Protein AF-A0A933EDR5-F1 (afdb_monomer_lite)

Radius of gyration: 18.11 Å; chains: 1; bounding box: 49×39×53 Å

Secondary structure (DSSP, 8-state):
-PPPP---PPTT-S-S-EEEEEEEE-SS-TTSEEEEEEESS--GGGHHHHHHHSTT-EEETTTTEEEEEETTEEEEEETTEEEEEEES-HHHHHHHHHHHHHHHHHHHHTGGGS----EEPP---HHHHHHHS------TTS-SSHHHHHHHHHTT---GGG-GGGGSGGGHHHHHHHHHHHT--

Sequence (185 aa):
MNTPGERQAPAGVCLGTIRITRVEPCLADPSEWRLYATPDADISETLPYLNAVLTGARYTHETRTLSFRRQGMLVTVMPREIRLALVPTLDAGRALLEWLRGTINDTYARRASIVPREGLQRLPSALELYKLLPRTNCARCGFGTCIAFALRLASGIGRLGECPLLQEVGFLKPRMALQMLLGEA

Structure (mmCIF, N/CA/C/O backbone):
data_AF-A0A933EDR5-F1
#
_entry.id   AF-A0A933EDR5-F1
#
loop_
_atom_site.group_PDB
_atom_site.id
_atom_site.type_symbol
_atom_site.label_atom_id
_atom_site.label_alt_id
_atom_site.label_comp_id
_atom_site.label_asym_id
_atom_site.label_entity_id
_atom_site.label_seq_id
_atom_site.pdbx_PDB_ins_code
_atom_site.Cartn_x
_atom_site.Cartn_y
_atom_site.Cartn_z
_atom_site.occupancy
_atom_site.B_iso_or_equiv
_atom_site.auth_seq_id
_atom_site.auth_comp_id
_atom_site.auth_asym_id
_atom_site.auth_atom_id
_atom_site.pdbx_PDB_model_num
ATOM 1 N N . MET A 1 1 ? 29.072 -8.287 -30.616 1.00 35.00 1 MET A N 1
ATOM 2 C CA . MET A 1 1 ? 28.544 -7.251 -29.704 1.00 35.00 1 MET A CA 1
ATOM 3 C C . MET A 1 1 ? 27.471 -7.926 -28.866 1.00 35.00 1 MET A C 1
ATOM 5 O O . MET A 1 1 ? 26.395 -8.178 -29.382 1.00 35.00 1 MET A O 1
ATOM 9 N N . ASN A 1 2 ? 27.825 -8.371 -27.657 1.00 28.31 2 ASN A N 1
ATOM 10 C CA . ASN A 1 2 ? 26.958 -9.201 -26.816 1.00 28.31 2 ASN A CA 1
ATOM 11 C C . ASN A 1 2 ? 26.021 -8.320 -25.983 1.00 28.31 2 ASN A C 1
ATOM 13 O O . ASN A 1 2 ? 26.479 -7.530 -25.160 1.00 28.31 2 ASN A O 1
ATOM 17 N N . THR A 1 3 ? 24.720 -8.473 -26.211 1.00 34.41 3 THR A N 1
ATOM 18 C CA . THR A 1 3 ? 23.627 -7.935 -25.395 1.00 34.41 3 THR A CA 1
ATOM 19 C C . THR A 1 3 ? 23.711 -8.523 -23.977 1.00 34.41 3 THR A C 1
ATOM 21 O O . THR A 1 3 ? 23.940 -9.729 -23.849 1.00 34.41 3 THR A O 1
ATOM 24 N N . PRO A 1 4 ? 23.557 -7.735 -22.896 1.00 41.81 4 PRO A N 1
ATOM 25 C CA . PRO A 1 4 ? 23.577 -8.282 -21.547 1.00 41.81 4 PRO A CA 1
ATOM 26 C C . PRO A 1 4 ? 22.321 -9.125 -21.319 1.00 41.81 4 PRO A C 1
ATOM 28 O O . PRO A 1 4 ? 21.204 -8.652 -21.517 1.00 41.81 4 PRO A O 1
ATOM 31 N N . GLY A 1 5 ? 22.547 -10.379 -20.927 1.00 38.53 5 GLY A N 1
ATOM 32 C CA . GLY A 1 5 ? 21.537 -11.415 -20.772 1.00 38.53 5 GLY A CA 1
ATOM 33 C C . GLY A 1 5 ? 20.368 -11.009 -19.879 1.00 38.53 5 GLY A C 1
ATOM 34 O O . GLY A 1 5 ? 20.542 -10.626 -18.719 1.00 38.53 5 GLY A O 1
ATOM 35 N N . GLU A 1 6 ? 19.170 -11.169 -20.432 1.00 37.94 6 GLU A N 1
ATOM 36 C CA . GLU A 1 6 ? 17.944 -11.383 -19.679 1.00 37.94 6 GLU A CA 1
ATOM 37 C C . GLU A 1 6 ? 18.167 -12.553 -18.719 1.00 37.94 6 GLU A C 1
ATOM 39 O O . GLU A 1 6 ? 18.251 -13.715 -19.114 1.00 37.94 6 GLU A O 1
ATOM 44 N N . ARG A 1 7 ? 18.294 -12.250 -17.426 1.00 44.12 7 ARG A N 1
ATOM 45 C CA . ARG A 1 7 ? 18.114 -13.261 -16.388 1.00 44.12 7 ARG A CA 1
ATOM 46 C C . ARG A 1 7 ? 16.645 -13.670 -16.432 1.00 44.12 7 ARG A C 1
ATOM 48 O O . ARG A 1 7 ? 15.808 -12.963 -15.881 1.00 44.12 7 ARG A O 1
ATOM 55 N N . GLN A 1 8 ? 16.333 -14.777 -17.106 1.00 40.41 8 GLN A N 1
ATOM 56 C CA . GLN A 1 8 ? 15.021 -15.410 -17.003 1.00 40.41 8 GLN A CA 1
ATOM 57 C C . GLN A 1 8 ? 14.779 -15.739 -15.523 1.00 40.41 8 GLN A C 1
ATOM 59 O O . GLN A 1 8 ? 15.503 -16.540 -14.927 1.00 40.41 8 GLN A O 1
ATOM 64 N N . ALA A 1 9 ? 13.797 -15.079 -14.914 1.00 48.59 9 ALA A N 1
ATOM 65 C CA . ALA A 1 9 ? 13.352 -15.419 -13.574 1.00 48.59 9 ALA A CA 1
ATOM 66 C C . ALA A 1 9 ? 12.759 -16.848 -13.575 1.00 48.59 9 ALA A C 1
ATOM 68 O O . ALA A 1 9 ? 12.166 -17.262 -14.578 1.00 48.59 9 ALA A O 1
ATOM 69 N N . PRO A 1 10 ? 12.933 -17.633 -12.494 1.00 52.16 10 PRO A N 1
ATOM 70 C CA . PRO A 1 10 ? 12.357 -18.974 -12.394 1.00 52.16 10 PRO A CA 1
ATOM 71 C C . PRO A 1 10 ? 10.832 -18.929 -12.574 1.00 52.16 10 PRO A C 1
ATOM 73 O O . PRO A 1 10 ? 10.191 -17.932 -12.240 1.00 52.16 10 PRO A O 1
ATOM 76 N N . ALA A 1 11 ? 10.250 -20.005 -13.111 1.00 58.25 11 ALA A N 1
ATOM 77 C CA . ALA A 1 11 ? 8.832 -20.070 -13.465 1.00 58.25 11 ALA A CA 1
ATOM 78 C C . ALA A 1 11 ? 7.928 -19.583 -12.314 1.00 58.25 11 ALA A C 1
ATOM 80 O O . ALA A 1 11 ? 7.924 -20.157 -11.228 1.00 58.25 11 ALA A O 1
ATOM 81 N N . GLY A 1 12 ? 7.175 -18.506 -12.558 1.00 69.50 12 GLY A N 1
ATOM 82 C CA . GLY A 1 12 ? 6.260 -17.905 -11.580 1.00 69.50 12 GLY A CA 1
ATOM 83 C C . GLY A 1 12 ? 6.824 -16.730 -10.771 1.00 69.50 12 GLY A C 1
ATOM 84 O O . GLY A 1 12 ? 6.052 -16.065 -10.090 1.00 69.50 12 GLY A O 1
ATOM 85 N N . VAL A 1 13 ? 8.116 -16.409 -10.878 1.00 83.44 13 VAL A N 1
ATOM 86 C CA . VAL A 1 13 ? 8.726 -15.229 -10.240 1.00 83.44 13 VAL A CA 1
ATOM 87 C C . VAL A 1 13 ? 8.870 -14.112 -11.273 1.00 83.44 13 VAL A C 1
ATOM 89 O O . VAL A 1 13 ? 9.379 -14.341 -12.363 1.00 83.44 13 VAL A O 1
ATOM 92 N N . CYS A 1 14 ? 8.415 -12.903 -10.943 1.00 88.88 14 CYS A N 1
ATOM 93 C CA . CYS A 1 14 ? 8.539 -11.726 -11.806 1.00 88.88 14 CYS A CA 1
ATOM 94 C C . CYS A 1 14 ? 9.891 -11.032 -11.613 1.00 88.88 14 CYS A C 1
ATOM 96 O O . CYS A 1 14 ? 10.556 -10.683 -12.582 1.00 88.88 14 CYS A O 1
ATOM 98 N N . LEU A 1 15 ? 10.305 -10.854 -10.356 1.00 93.19 15 LEU A N 1
ATOM 99 C CA . LEU A 1 15 ? 11.558 -10.199 -9.989 1.00 93.19 15 LEU A CA 1
ATOM 100 C C . LEU A 1 15 ? 12.184 -10.838 -8.744 1.00 93.19 15 LEU A C 1
ATOM 102 O O . LEU A 1 15 ? 11.486 -11.322 -7.847 1.00 93.19 15 LEU A O 1
ATOM 106 N N . GLY A 1 16 ? 13.514 -10.827 -8.683 1.00 92.56 16 GLY A N 1
ATOM 107 C CA . GLY A 1 16 ? 14.272 -11.392 -7.571 1.00 92.56 16 GLY A CA 1
ATOM 108 C C . GLY A 1 16 ? 14.401 -10.408 -6.414 1.00 92.56 16 GLY A C 1
ATOM 109 O O . GLY A 1 16 ? 14.133 -10.756 -5.264 1.00 92.56 16 GLY A O 1
ATOM 110 N N . THR A 1 17 ? 14.783 -9.169 -6.725 1.00 94.69 17 THR A N 1
ATOM 111 C CA . THR A 1 17 ? 15.167 -8.139 -5.754 1.00 94.69 17 THR A CA 1
ATOM 112 C C . THR A 1 17 ? 14.677 -6.747 -6.148 1.00 94.69 17 THR A C 1
ATOM 114 O O . THR A 1 17 ? 14.578 -6.404 -7.325 1.00 94.69 17 THR A O 1
ATOM 117 N N . ILE A 1 18 ? 14.423 -5.912 -5.137 1.00 97.56 18 ILE A N 1
ATOM 118 C CA . ILE A 1 18 ? 14.203 -4.470 -5.289 1.00 97.56 18 ILE A CA 1
ATOM 119 C C . ILE A 1 18 ? 15.300 -3.758 -4.503 1.00 97.56 18 ILE A C 1
ATOM 121 O O . ILE A 1 18 ? 15.365 -3.866 -3.279 1.00 97.56 18 ILE A O 1
ATOM 125 N N . ARG A 1 19 ? 16.194 -3.049 -5.197 1.00 97.00 19 ARG A N 1
ATOM 126 C CA . ARG A 1 19 ? 17.331 -2.363 -4.567 1.00 97.00 19 ARG A CA 1
ATOM 127 C C . ARG A 1 19 ? 17.028 -0.891 -4.375 1.00 97.00 19 ARG A C 1
ATOM 129 O O . ARG A 1 19 ? 16.732 -0.212 -5.349 1.00 97.00 19 ARG A O 1
ATOM 136 N N . ILE A 1 20 ? 17.160 -0.389 -3.148 1.00 97.50 20 ILE A N 1
ATOM 137 C CA . ILE A 1 20 ? 17.145 1.054 -2.885 1.00 97.50 20 ILE A CA 1
ATOM 138 C C . ILE A 1 20 ? 18.386 1.663 -3.543 1.00 97.50 20 ILE A C 1
ATOM 140 O O . ILE A 1 20 ? 19.508 1.268 -3.232 1.00 97.50 20 ILE A O 1
ATOM 144 N N . THR A 1 21 ? 18.179 2.602 -4.459 1.00 96.62 21 THR A N 1
ATOM 145 C CA . THR A 1 21 ? 19.241 3.292 -5.203 1.00 96.62 21 THR A CA 1
ATOM 146 C C . THR A 1 21 ? 19.504 4.687 -4.660 1.00 96.62 21 THR A C 1
ATOM 148 O O . THR A 1 21 ? 20.623 5.182 -4.765 1.00 96.62 21 THR A O 1
ATOM 151 N N . ARG A 1 22 ? 18.493 5.324 -4.060 1.00 95.50 22 ARG A N 1
ATOM 152 C CA . ARG A 1 22 ? 18.611 6.674 -3.509 1.00 95.50 22 ARG A CA 1
ATOM 153 C C . ARG A 1 22 ? 17.646 6.890 -2.348 1.00 95.50 22 ARG A C 1
ATOM 155 O O . ARG A 1 22 ? 16.516 6.404 -2.375 1.00 95.50 22 ARG A O 1
ATOM 162 N N . VAL A 1 23 ? 18.090 7.657 -1.355 1.00 94.69 23 VAL A N 1
ATOM 163 C CA . VAL A 1 23 ? 17.287 8.122 -0.219 1.00 94.69 23 VAL A CA 1
ATOM 164 C C . VAL A 1 23 ? 17.495 9.627 -0.097 1.00 94.69 23 VAL A C 1
ATOM 166 O O . VAL A 1 23 ? 18.630 10.091 -0.066 1.00 94.69 23 VAL A O 1
ATOM 169 N N . GLU A 1 24 ? 16.409 10.386 -0.070 1.00 92.56 24 GLU A N 1
ATOM 170 C CA . GLU A 1 24 ? 16.419 11.848 0.021 1.00 92.56 24 GLU A CA 1
ATOM 171 C C . GLU A 1 24 ? 15.452 12.295 1.119 1.00 92.56 24 GLU A C 1
ATOM 173 O O . GLU A 1 24 ? 14.442 11.621 1.333 1.00 92.56 24 GLU A O 1
ATOM 178 N N . PRO A 1 25 ? 15.681 13.439 1.781 1.00 87.75 25 PRO A N 1
ATOM 179 C CA . PRO A 1 25 ? 14.639 14.043 2.599 1.00 87.75 25 PRO A CA 1
ATOM 180 C C . PRO A 1 25 ? 13.423 14.408 1.729 1.00 87.75 25 PRO A C 1
ATOM 182 O O . PRO A 1 25 ? 13.529 14.712 0.525 1.00 87.75 25 PRO A O 1
ATOM 185 N N . CYS A 1 26 ? 12.237 14.342 2.324 1.00 79.56 26 CYS A N 1
ATOM 186 C CA . CYS A 1 26 ? 11.025 14.870 1.720 1.00 79.56 26 CYS A CA 1
ATOM 187 C C . CYS A 1 26 ? 11.135 16.400 1.613 1.00 79.56 26 CYS A C 1
ATOM 189 O O . CYS A 1 26 ? 11.739 17.064 2.450 1.00 79.56 26 CYS A O 1
ATOM 191 N N . LEU A 1 27 ? 10.589 16.961 0.529 1.00 76.25 27 LEU A N 1
ATOM 192 C CA . LEU A 1 27 ? 10.676 18.401 0.256 1.00 76.25 27 LEU A CA 1
ATOM 193 C C . LEU A 1 27 ? 9.778 19.229 1.185 1.00 76.25 27 LEU A C 1
ATOM 195 O O . LEU A 1 27 ? 10.072 20.394 1.425 1.00 76.25 27 LEU A O 1
ATOM 199 N N . ALA A 1 28 ? 8.674 18.641 1.653 1.00 74.75 28 ALA A N 1
ATOM 200 C CA . ALA A 1 28 ? 7.657 19.329 2.445 1.00 74.75 28 ALA A CA 1
ATOM 201 C C . ALA A 1 28 ? 7.825 19.116 3.956 1.00 74.75 28 ALA A C 1
ATOM 203 O O . ALA A 1 28 ? 7.513 20.016 4.729 1.00 74.75 28 ALA A O 1
ATOM 204 N N . ASP A 1 29 ? 8.329 17.952 4.367 1.00 77.00 29 ASP A N 1
ATOM 205 C CA . ASP A 1 29 ? 8.600 17.624 5.765 1.00 77.00 29 ASP A CA 1
ATOM 206 C C . ASP A 1 29 ? 9.978 16.952 5.869 1.00 77.00 29 ASP A C 1
ATOM 208 O O . ASP A 1 29 ? 10.129 15.803 5.457 1.00 77.00 29 ASP A O 1
ATOM 212 N N . PRO A 1 30 ? 11.005 17.630 6.404 1.00 75.00 30 PRO A N 1
ATOM 213 C CA . PRO A 1 30 ? 12.346 17.062 6.504 1.00 75.00 30 PRO A CA 1
ATOM 214 C C . PRO A 1 30 ? 12.441 15.871 7.475 1.00 75.00 30 PRO A C 1
ATOM 216 O O . PRO A 1 30 ? 13.475 15.206 7.493 1.00 75.00 30 PRO A O 1
ATOM 219 N N . SER A 1 31 ? 11.401 15.591 8.273 1.00 80.12 31 SER A N 1
ATOM 220 C CA . SER A 1 31 ? 11.331 14.397 9.124 1.00 80.12 31 SER A CA 1
ATOM 221 C C . SER A 1 31 ? 10.929 13.128 8.363 1.00 80.12 31 SER A C 1
ATOM 223 O O . SER A 1 31 ? 11.117 12.020 8.868 1.00 80.12 31 SER A O 1
ATOM 225 N N . GLU A 1 32 ? 10.438 13.269 7.130 1.00 85.12 32 GLU A N 1
ATOM 226 C CA . GLU A 1 32 ? 10.074 12.158 6.258 1.00 85.12 32 GLU A CA 1
ATOM 227 C C . GLU A 1 32 ? 11.075 11.978 5.114 1.00 85.12 32 GLU A C 1
ATOM 229 O O . GLU A 1 32 ? 11.754 12.905 4.669 1.00 85.12 32 GLU A O 1
ATOM 234 N N . TRP A 1 33 ? 11.121 10.766 4.569 1.00 91.44 33 TRP A N 1
ATOM 235 C CA . TRP A 1 33 ? 12.044 10.384 3.508 1.00 91.44 33 TRP A CA 1
ATOM 236 C C . TRP A 1 33 ? 11.324 10.094 2.188 1.00 91.44 33 TRP A C 1
ATOM 238 O O . TRP A 1 33 ? 10.161 9.680 2.134 1.00 91.44 33 TRP A O 1
ATOM 248 N N . ARG A 1 34 ? 12.059 10.284 1.093 1.00 95.12 34 ARG A N 1
ATOM 249 C CA . ARG A 1 34 ? 11.759 9.782 -0.247 1.00 95.12 34 ARG A CA 1
ATOM 250 C C . ARG A 1 34 ? 12.774 8.710 -0.601 1.00 95.12 34 ARG A C 1
ATOM 252 O O . ARG A 1 34 ? 13.979 8.932 -0.504 1.00 95.12 34 ARG A O 1
ATOM 259 N N . LEU A 1 35 ? 12.288 7.550 -1.016 1.00 96.62 35 LEU A N 1
ATOM 260 C CA . LEU A 1 35 ? 13.119 6.421 -1.414 1.00 96.62 35 LEU A CA 1
ATOM 261 C C . LEU A 1 35 ? 12.894 6.154 -2.895 1.00 96.62 35 LEU A C 1
ATOM 263 O O . LEU A 1 35 ? 11.761 6.148 -3.374 1.00 96.62 35 LEU A O 1
ATOM 267 N N . TYR A 1 36 ? 13.982 5.879 -3.596 1.00 97.75 36 TYR A N 1
ATOM 268 C CA . TYR A 1 36 ? 13.976 5.416 -4.973 1.00 97.75 36 TYR A CA 1
ATOM 269 C C . TYR A 1 36 ? 14.585 4.029 -4.975 1.00 97.75 36 TYR A C 1
ATOM 271 O O . TYR A 1 36 ? 15.616 3.789 -4.338 1.00 97.75 36 TYR A O 1
ATOM 279 N N . ALA A 1 37 ? 13.930 3.110 -5.660 1.00 98.12 37 ALA A N 1
ATOM 280 C CA . ALA A 1 37 ? 14.363 1.738 -5.752 1.00 98.12 37 ALA A CA 1
ATOM 281 C C . ALA A 1 37 ? 14.192 1.207 -7.172 1.00 98.12 37 ALA A C 1
ATOM 283 O O . ALA A 1 37 ? 13.315 1.638 -7.916 1.00 98.12 37 ALA A O 1
ATOM 284 N N . THR A 1 38 ? 15.030 0.251 -7.544 1.00 98.19 38 THR A N 1
ATOM 285 C CA . THR A 1 38 ? 15.042 -0.357 -8.873 1.00 98.19 38 THR A CA 1
ATOM 286 C C . THR A 1 38 ? 14.813 -1.862 -8.729 1.00 98.19 38 THR A C 1
ATOM 288 O O . THR A 1 38 ? 15.603 -2.517 -8.036 1.00 98.19 38 THR A O 1
ATOM 291 N N . PRO A 1 39 ? 13.749 -2.426 -9.333 1.00 97.62 39 PRO A N 1
ATOM 292 C CA . PRO A 1 39 ? 13.611 -3.870 -9.472 1.00 97.62 39 PRO A CA 1
ATOM 293 C C . PRO A 1 39 ? 14.693 -4.415 -10.413 1.00 97.62 39 PRO A C 1
ATOM 295 O O . PRO A 1 39 ? 15.168 -3.720 -11.311 1.00 97.62 39 PRO A O 1
ATOM 298 N N . ASP A 1 40 ? 15.101 -5.665 -10.214 1.00 96.31 40 ASP A N 1
ATOM 299 C CA . ASP A 1 40 ? 16.099 -6.328 -11.062 1.00 96.31 40 ASP A CA 1
ATOM 300 C C . ASP A 1 40 ? 15.545 -6.920 -12.369 1.00 96.31 40 ASP A C 1
ATOM 302 O O . ASP A 1 40 ? 16.319 -7.453 -13.168 1.00 96.31 40 ASP A O 1
ATOM 306 N N . ALA A 1 41 ? 14.241 -6.772 -12.603 1.00 94.81 41 ALA A N 1
ATOM 307 C CA . ALA A 1 41 ? 13.532 -7.161 -13.814 1.00 94.81 41 ALA A CA 1
ATOM 308 C C . ALA A 1 41 ? 12.544 -6.063 -14.247 1.00 94.81 41 ALA A C 1
ATOM 310 O O . ALA A 1 41 ? 12.177 -5.190 -13.457 1.00 94.81 41 ALA A O 1
ATOM 311 N N . ASP A 1 42 ? 12.118 -6.114 -15.510 1.00 95.38 42 ASP A N 1
ATOM 312 C CA . ASP A 1 42 ? 11.052 -5.256 -16.024 1.00 95.38 42 ASP A CA 1
ATOM 313 C C . ASP A 1 42 ? 9.688 -5.789 -15.571 1.00 95.38 42 ASP A C 1
ATOM 315 O O . ASP A 1 42 ? 9.337 -6.930 -15.860 1.00 95.38 42 ASP A O 1
ATOM 319 N N . ILE A 1 43 ? 8.925 -4.967 -14.852 1.00 95.94 43 ILE A N 1
ATOM 320 C CA . ILE A 1 43 ? 7.634 -5.369 -14.272 1.00 95.94 43 ILE A CA 1
ATOM 321 C C . ILE A 1 43 ? 6.427 -4.793 -15.018 1.00 95.94 43 ILE A C 1
ATOM 323 O O . ILE A 1 43 ? 5.310 -4.853 -14.502 1.00 95.94 43 ILE A O 1
ATOM 327 N N . SER A 1 44 ? 6.631 -4.213 -16.208 1.00 94.75 44 SER A N 1
ATOM 328 C CA . SER A 1 44 ? 5.583 -3.524 -16.979 1.00 94.75 44 SER A CA 1
ATOM 329 C C . SER A 1 44 ? 4.332 -4.374 -17.209 1.00 94.75 44 SER A C 1
ATOM 331 O O . SER A 1 44 ? 3.223 -3.882 -17.000 1.00 94.75 44 SER A O 1
ATOM 333 N N . GLU A 1 45 ? 4.497 -5.648 -17.567 1.00 93.00 45 GLU A N 1
ATOM 334 C CA . GLU A 1 45 ? 3.387 -6.574 -17.820 1.00 93.00 45 GLU A CA 1
ATOM 335 C C . GLU A 1 45 ? 2.545 -6.863 -16.574 1.00 93.00 45 GLU A C 1
ATOM 337 O O . GLU A 1 45 ? 1.362 -7.178 -16.686 1.00 93.00 45 GLU A O 1
ATOM 342 N N . THR A 1 46 ? 3.128 -6.743 -15.380 1.00 95.88 46 THR A N 1
ATOM 343 C CA . THR A 1 46 ? 2.446 -7.052 -14.118 1.00 95.88 46 THR A CA 1
ATOM 344 C C . THR A 1 46 ? 1.589 -5.887 -13.627 1.00 95.88 46 THR A C 1
ATOM 346 O O . THR A 1 46 ? 0.632 -6.112 -12.890 1.00 95.88 46 THR A O 1
ATOM 349 N N . LEU A 1 47 ? 1.878 -4.644 -14.035 1.00 97.06 47 LEU A N 1
ATOM 350 C CA . LEU A 1 47 ? 1.226 -3.440 -13.497 1.00 97.06 47 LEU A CA 1
ATOM 351 C C . LEU A 1 47 ? -0.312 -3.432 -13.632 1.00 97.06 47 LEU A C 1
ATOM 353 O O . LEU A 1 47 ? -0.972 -3.121 -12.637 1.00 97.06 47 LEU A O 1
ATOM 357 N N . PRO A 1 48 ? -0.919 -3.818 -14.774 1.00 97.00 48 PRO A N 1
ATOM 358 C CA . PRO A 1 48 ? -2.379 -3.858 -14.898 1.00 97.00 48 PRO A CA 1
ATOM 359 C C . PRO A 1 48 ? -3.037 -4.895 -13.972 1.00 97.00 48 PRO A C 1
ATOM 361 O O . PRO A 1 48 ? -4.136 -4.678 -13.458 1.00 97.00 48 PRO A O 1
ATOM 364 N N . TYR A 1 49 ? -2.367 -6.026 -13.734 1.00 96.81 49 TYR A N 1
ATOM 365 C CA . TYR A 1 49 ? -2.837 -7.072 -12.818 1.00 96.81 49 TYR A CA 1
ATOM 366 C C . TYR A 1 49 ? -2.640 -6.660 -11.361 1.00 96.81 49 TYR A C 1
ATOM 368 O O . TYR A 1 49 ? -3.504 -6.907 -10.521 1.00 96.81 49 TYR A O 1
ATOM 376 N N . LEU A 1 50 ? -1.530 -5.979 -11.073 1.00 96.38 50 LEU A N 1
ATOM 377 C CA . LEU A 1 50 ? -1.240 -5.425 -9.758 1.00 96.38 50 LEU A CA 1
ATOM 378 C C . LEU A 1 50 ? -2.293 -4.379 -9.376 1.00 96.38 50 LEU A C 1
ATOM 380 O O . LEU A 1 50 ? -2.772 -4.372 -8.246 1.00 96.38 50 LEU A O 1
ATOM 384 N N . ASN A 1 51 ? -2.741 -3.562 -10.334 1.00 96.69 51 ASN A N 1
ATOM 385 C CA . ASN A 1 51 ? -3.851 -2.637 -10.116 1.00 96.69 51 ASN A CA 1
ATOM 386 C C . ASN A 1 51 ? -5.139 -3.371 -9.729 1.00 96.69 51 ASN A C 1
ATOM 388 O O . ASN A 1 51 ? -5.876 -2.894 -8.881 1.00 96.69 51 ASN A O 1
ATOM 392 N N . ALA A 1 52 ? -5.417 -4.535 -10.320 1.00 94.0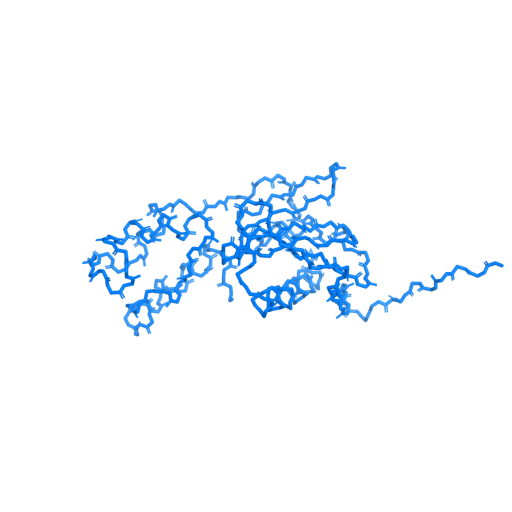6 52 ALA A N 1
ATOM 393 C CA . ALA A 1 52 ? -6.643 -5.280 -10.047 1.00 94.06 52 ALA A CA 1
ATOM 394 C C . ALA A 1 52 ? -6.701 -5.883 -8.633 1.00 94.06 52 ALA A C 1
ATOM 396 O O . ALA A 1 52 ? -7.796 -6.132 -8.129 1.00 94.06 52 ALA A O 1
ATOM 397 N N . VAL A 1 53 ? -5.548 -6.125 -7.999 1.00 93.06 53 VAL A N 1
ATOM 398 C CA . VAL A 1 53 ? -5.473 -6.707 -6.648 1.00 93.06 53 VAL A CA 1
ATOM 399 C C . VAL A 1 53 ? -5.258 -5.666 -5.548 1.00 93.06 53 VAL A C 1
ATOM 401 O O . VAL A 1 53 ? -5.519 -5.957 -4.383 1.00 93.06 53 VAL A O 1
ATOM 404 N N . LEU A 1 54 ? -4.795 -4.461 -5.891 1.00 93.44 54 LEU A N 1
ATOM 405 C CA . LEU A 1 54 ? -4.551 -3.392 -4.927 1.00 93.44 54 LEU A CA 1
ATOM 406 C C . LEU A 1 54 ? -5.767 -2.469 -4.787 1.00 93.44 54 LEU A C 1
ATOM 408 O O . LEU A 1 54 ? -6.117 -1.711 -5.692 1.00 93.44 54 LEU A O 1
ATOM 412 N N . THR A 1 55 ? -6.375 -2.473 -3.602 1.00 89.19 55 THR A N 1
ATOM 413 C CA . THR A 1 55 ? -7.461 -1.550 -3.258 1.00 89.19 55 THR A CA 1
ATOM 414 C C . THR A 1 55 ? -6.996 -0.095 -3.350 1.00 89.19 55 THR A C 1
ATOM 416 O O . THR A 1 55 ? -5.954 0.277 -2.813 1.00 89.19 55 THR A O 1
ATOM 419 N N . GLY A 1 56 ? -7.787 0.753 -4.015 1.00 89.44 56 GLY A N 1
ATOM 420 C CA . GLY A 1 56 ? -7.512 2.189 -4.135 1.00 89.44 56 GLY A CA 1
ATOM 421 C C . GLY A 1 56 ? -6.290 2.559 -4.980 1.00 89.44 56 GLY A C 1
ATOM 422 O O . GLY A 1 56 ? -5.923 3.735 -5.022 1.00 89.44 56 GLY A O 1
ATOM 423 N N . ALA A 1 57 ? -5.657 1.592 -5.649 1.00 94.81 57 ALA A N 1
ATOM 424 C CA . ALA A 1 57 ? -4.590 1.869 -6.596 1.00 94.81 57 ALA A CA 1
ATOM 425 C C . ALA A 1 57 ? -5.122 2.567 -7.851 1.00 94.81 57 ALA A C 1
ATOM 427 O O . ALA A 1 57 ? -6.294 2.456 -8.212 1.00 94.81 57 ALA A O 1
ATOM 428 N N . ARG A 1 58 ? -4.245 3.304 -8.525 1.00 96.25 58 ARG A N 1
ATOM 429 C CA . ARG A 1 58 ? -4.486 3.858 -9.851 1.00 96.25 58 ARG A CA 1
ATOM 430 C C . ARG A 1 58 ? -3.395 3.391 -10.784 1.00 96.25 58 ARG A C 1
ATOM 432 O O . ARG A 1 58 ? -2.228 3.620 -10.491 1.00 96.25 58 ARG A O 1
ATOM 439 N N . TYR A 1 59 ? -3.782 2.844 -11.926 1.00 97.88 59 TYR A N 1
ATOM 440 C CA . TYR A 1 59 ? -2.860 2.553 -13.015 1.00 97.88 59 TYR A CA 1
ATOM 441 C C . TYR A 1 59 ? -3.217 3.360 -14.261 1.00 97.88 59 TYR A C 1
ATOM 443 O O . TYR A 1 59 ? -4.383 3.425 -14.647 1.00 97.88 59 TYR A O 1
ATOM 451 N N . THR A 1 60 ? -2.207 3.968 -14.876 1.00 96.69 60 THR A N 1
ATOM 452 C CA . THR A 1 60 ? -2.310 4.701 -16.142 1.00 96.69 60 THR A CA 1
ATOM 453 C C . THR A 1 60 ? -1.419 4.010 -17.169 1.00 96.69 60 THR A C 1
ATOM 455 O O . THR A 1 60 ? -0.203 3.926 -16.967 1.00 96.69 60 THR A O 1
ATOM 458 N N . HIS A 1 61 ? -2.016 3.494 -18.247 1.00 94.06 61 HIS A N 1
ATOM 459 C CA . HIS A 1 61 ? -1.313 2.687 -19.246 1.00 94.06 61 HIS A CA 1
ATOM 460 C C . HIS A 1 61 ? -0.296 3.516 -20.040 1.00 94.06 61 HIS A C 1
ATOM 462 O O . HIS A 1 61 ? 0.846 3.091 -20.216 1.00 94.06 61 HIS A O 1
ATOM 468 N N . GLU A 1 62 ? -0.669 4.736 -20.433 1.00 93.44 62 GLU A N 1
ATOM 469 C CA . GLU A 1 62 ? 0.138 5.641 -21.259 1.00 93.44 62 GLU A CA 1
ATOM 470 C C . GLU A 1 62 ? 1.470 5.984 -20.589 1.00 93.44 62 GLU A C 1
ATOM 472 O O . GLU A 1 62 ? 2.520 5.999 -21.228 1.00 93.44 62 GLU A O 1
ATOM 477 N N . THR A 1 63 ? 1.436 6.222 -19.276 1.00 93.94 63 THR A N 1
ATOM 478 C CA . THR A 1 63 ? 2.623 6.535 -18.468 1.00 93.94 63 THR A CA 1
ATOM 479 C C . THR A 1 63 ? 3.210 5.307 -17.776 1.00 93.94 63 THR A C 1
ATOM 481 O O . THR A 1 63 ? 4.194 5.435 -17.046 1.00 93.94 63 THR A O 1
ATOM 484 N N . ARG A 1 64 ? 2.612 4.120 -17.961 1.00 96.19 64 ARG A N 1
ATOM 485 C CA . ARG A 1 64 ? 2.972 2.854 -17.297 1.00 96.19 64 ARG A CA 1
ATOM 486 C C . ARG A 1 64 ? 3.215 3.023 -15.797 1.00 96.19 64 ARG A C 1
ATOM 488 O O . ARG A 1 64 ? 4.177 2.492 -15.247 1.00 96.19 64 ARG A O 1
ATOM 495 N N . THR A 1 65 ? 2.356 3.796 -15.145 1.00 97.69 65 THR A N 1
ATOM 496 C CA . THR A 1 65 ? 2.537 4.199 -13.749 1.00 97.69 65 THR A CA 1
ATOM 497 C C . THR A 1 65 ? 1.394 3.662 -12.907 1.00 97.69 65 THR A C 1
ATOM 499 O O . THR A 1 65 ? 0.230 3.928 -13.201 1.00 97.69 65 THR A O 1
ATOM 502 N N . LEU A 1 66 ? 1.732 2.916 -11.855 1.00 98.25 66 LEU A N 1
ATOM 503 C CA . LEU A 1 66 ? 0.805 2.467 -10.823 1.00 98.25 66 LEU A CA 1
ATOM 504 C C . LEU A 1 66 ? 1.092 3.211 -9.515 1.00 98.25 66 LEU A C 1
ATOM 506 O O . LEU A 1 66 ? 2.213 3.170 -9.019 1.00 98.25 66 LEU A O 1
ATOM 510 N N . SER A 1 67 ? 0.092 3.865 -8.931 1.00 97.12 67 SER A N 1
ATOM 511 C CA . SER A 1 67 ? 0.228 4.605 -7.674 1.00 97.12 67 SER A CA 1
ATOM 512 C C . SER A 1 67 ? -0.827 4.189 -6.659 1.00 97.12 67 SER A C 1
ATOM 514 O O . SER A 1 67 ? -2.001 4.057 -6.994 1.00 97.12 67 SER A O 1
ATOM 516 N N . PHE A 1 68 ? -0.428 4.021 -5.402 1.00 95.25 68 PHE A N 1
ATOM 517 C CA . PHE A 1 68 ? -1.330 3.713 -4.290 1.00 95.25 68 PHE A CA 1
ATOM 518 C C . PHE A 1 68 ? -0.756 4.230 -2.970 1.00 95.25 68 PHE A C 1
ATOM 520 O O . PHE A 1 68 ? 0.424 4.572 -2.876 1.00 95.25 68 PHE A O 1
ATOM 527 N N . ARG A 1 69 ? -1.597 4.290 -1.936 1.00 92.38 69 ARG A N 1
ATOM 528 C CA . ARG A 1 69 ? -1.152 4.536 -0.561 1.00 92.38 69 ARG A CA 1
ATOM 529 C C . ARG A 1 69 ? -1.185 3.246 0.234 1.00 92.38 69 ARG A C 1
ATOM 531 O O . ARG A 1 69 ? -2.140 2.484 0.128 1.00 92.38 69 ARG A O 1
ATOM 538 N N . ARG A 1 70 ? -0.166 3.030 1.060 1.00 90.38 70 ARG A N 1
ATOM 539 C CA . ARG A 1 70 ? -0.150 1.937 2.033 1.00 90.38 70 ARG A CA 1
ATOM 540 C C . ARG A 1 70 ? 0.555 2.397 3.291 1.00 90.38 70 ARG A C 1
ATOM 542 O O . ARG A 1 70 ? 1.689 2.863 3.226 1.00 90.38 70 ARG A O 1
ATOM 549 N N . GLN A 1 71 ? -0.117 2.252 4.433 1.00 87.50 71 GLN A N 1
ATOM 550 C CA . GLN A 1 71 ? 0.426 2.642 5.736 1.00 87.50 71 GLN A CA 1
ATOM 551 C C . GLN A 1 71 ? 0.932 4.099 5.767 1.00 87.50 71 GLN A C 1
ATOM 553 O O . GLN A 1 71 ? 1.941 4.396 6.402 1.00 87.50 71 GLN A O 1
ATOM 558 N N . GLY A 1 72 ? 0.261 4.986 5.027 1.00 87.62 72 GLY A N 1
ATOM 559 C CA . GLY A 1 72 ? 0.615 6.399 4.891 1.00 87.62 72 GLY A CA 1
ATOM 560 C C . GLY A 1 72 ? 1.663 6.738 3.843 1.00 87.62 72 GLY A C 1
ATOM 561 O O . GLY A 1 72 ? 1.672 7.866 3.357 1.00 87.62 72 GLY A O 1
ATOM 562 N N . MET A 1 73 ? 2.462 5.765 3.415 1.00 92.81 73 MET A N 1
ATOM 563 C CA . MET A 1 73 ? 3.441 5.964 2.356 1.00 92.81 73 MET A CA 1
ATOM 564 C C . MET A 1 73 ? 2.747 6.016 0.996 1.00 92.81 73 MET A C 1
ATOM 566 O O . MET A 1 73 ? 1.887 5.185 0.683 1.00 92.81 73 MET A O 1
ATOM 570 N N . LEU A 1 74 ? 3.137 6.990 0.175 1.00 94.19 74 LEU A N 1
ATOM 571 C CA . LEU A 1 74 ? 2.752 7.039 -1.230 1.00 94.19 74 LEU A CA 1
ATOM 572 C C . LEU A 1 74 ? 3.732 6.184 -2.026 1.00 94.19 74 LEU A C 1
ATOM 574 O O . LEU A 1 74 ? 4.928 6.468 -2.038 1.00 94.19 74 LEU A O 1
ATOM 578 N N . VAL A 1 75 ? 3.219 5.169 -2.710 1.00 97.31 75 VAL A N 1
ATOM 579 C CA . VAL A 1 75 ? 4.004 4.245 -3.527 1.00 97.31 75 VAL A CA 1
ATOM 580 C 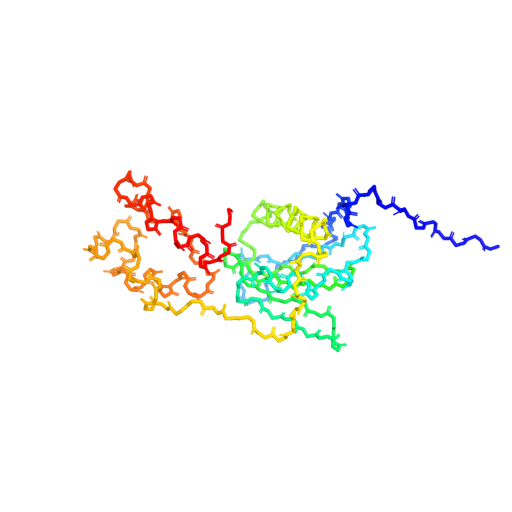C . VAL A 1 75 ? 3.683 4.504 -4.988 1.00 97.31 75 VAL A C 1
ATOM 582 O O . VAL A 1 75 ? 2.516 4.544 -5.371 1.00 97.31 75 VAL A O 1
ATOM 585 N N . THR A 1 76 ? 4.714 4.688 -5.805 1.00 98.25 76 THR A N 1
ATOM 586 C CA . THR A 1 76 ? 4.614 4.803 -7.262 1.00 98.25 76 THR A CA 1
ATOM 587 C C . THR A 1 76 ? 5.509 3.755 -7.900 1.00 98.25 76 THR A C 1
ATOM 589 O O . THR A 1 76 ? 6.699 3.695 -7.611 1.00 98.25 76 THR A O 1
ATOM 592 N N . VAL A 1 77 ? 4.932 2.926 -8.756 1.00 98.38 77 VAL A N 1
ATOM 593 C CA . VAL A 1 77 ? 5.560 1.773 -9.392 1.00 98.38 77 VAL A CA 1
ATOM 594 C C . VAL A 1 77 ? 5.548 1.996 -10.900 1.00 98.38 77 VAL A C 1
ATOM 596 O O . VAL A 1 77 ? 4.495 2.200 -11.502 1.00 98.38 77 VAL A O 1
ATOM 599 N N . MET A 1 78 ? 6.732 1.967 -11.494 1.00 98.12 78 MET A N 1
ATOM 600 C CA . MET A 1 78 ? 6.995 2.061 -12.929 1.00 98.12 78 MET A CA 1
ATOM 601 C C . MET A 1 78 ? 7.764 0.803 -13.374 1.00 98.12 78 MET A C 1
ATOM 603 O O . MET A 1 78 ? 8.256 0.062 -12.519 1.00 98.12 78 MET A O 1
ATOM 607 N N . PRO A 1 79 ? 7.932 0.545 -14.687 1.00 97.38 79 PRO A N 1
ATOM 608 C CA . PRO A 1 79 ? 8.522 -0.704 -15.182 1.00 97.38 79 PRO A CA 1
ATOM 609 C C . PRO A 1 79 ? 9.892 -1.068 -14.597 1.00 97.38 79 PRO A C 1
ATOM 611 O O . PRO A 1 79 ? 10.194 -2.245 -14.435 1.00 97.38 79 PRO A O 1
ATOM 614 N N . ARG A 1 80 ? 10.726 -0.066 -14.287 1.00 96.94 80 ARG A N 1
ATOM 615 C CA . ARG A 1 80 ? 12.099 -0.249 -13.778 1.00 96.94 80 ARG A CA 1
ATOM 616 C C . ARG A 1 80 ? 12.457 0.691 -12.629 1.00 96.94 80 ARG A C 1
ATOM 618 O O . ARG A 1 80 ? 13.625 0.839 -12.281 1.00 96.94 80 ARG A O 1
ATOM 625 N N . GLU A 1 81 ? 11.465 1.340 -12.032 1.00 97.88 81 GLU A N 1
ATOM 626 C CA . GLU A 1 81 ? 11.680 2.248 -10.909 1.00 97.88 81 GLU A CA 1
ATOM 627 C C . GLU A 1 81 ? 10.470 2.228 -9.977 1.00 97.88 81 GLU A C 1
ATOM 629 O O . GLU A 1 81 ? 9.321 2.213 -10.408 1.00 97.88 81 GLU A O 1
ATOM 634 N N . ILE A 1 82 ? 10.739 2.247 -8.680 1.00 98.44 82 ILE A N 1
ATOM 635 C CA . ILE A 1 82 ? 9.759 2.355 -7.613 1.00 98.44 82 ILE A CA 1
ATOM 636 C C . ILE A 1 82 ? 10.137 3.570 -6.775 1.00 98.44 82 ILE A C 1
ATOM 638 O O . ILE A 1 82 ? 11.290 3.733 -6.379 1.00 98.44 82 ILE A O 1
ATOM 642 N N . ARG A 1 83 ? 9.160 4.427 -6.495 1.00 98.12 83 ARG A N 1
ATOM 643 C CA . ARG A 1 83 ? 9.320 5.614 -5.657 1.00 98.12 83 ARG A CA 1
ATOM 644 C C . ARG A 1 83 ? 8.394 5.513 -4.460 1.00 98.12 83 ARG A C 1
ATOM 646 O O . ARG A 1 83 ? 7.194 5.298 -4.628 1.00 98.12 83 ARG A O 1
ATOM 653 N N . LEU A 1 84 ? 8.946 5.689 -3.269 1.00 97.12 84 LEU A N 1
ATOM 654 C CA . LEU A 1 84 ? 8.180 5.869 -2.042 1.00 97.12 84 LEU A CA 1
ATOM 655 C C . LEU A 1 84 ? 8.360 7.310 -1.568 1.00 97.12 84 LEU A C 1
ATOM 657 O O . LEU A 1 84 ? 9.470 7.841 -1.582 1.00 97.12 84 LEU A O 1
ATOM 661 N N . ALA A 1 85 ? 7.275 7.925 -1.117 1.00 94.75 85 ALA A N 1
ATOM 662 C CA . ALA A 1 85 ? 7.276 9.212 -0.432 1.00 94.75 85 ALA A CA 1
ATOM 663 C C . ALA A 1 85 ? 6.510 9.103 0.892 1.00 94.75 85 ALA A C 1
ATOM 665 O O . ALA A 1 85 ? 5.726 8.167 1.073 1.00 94.75 85 ALA A O 1
ATOM 666 N N . LEU A 1 86 ? 6.715 10.080 1.782 1.00 92.69 86 LEU A N 1
ATOM 667 C CA . LEU A 1 86 ? 6.164 10.089 3.144 1.00 92.69 86 LEU A CA 1
ATOM 668 C C . LEU A 1 86 ? 6.651 8.879 3.958 1.00 92.69 86 LEU A C 1
ATOM 670 O O . LEU A 1 86 ? 5.881 8.201 4.636 1.00 92.69 86 LEU A O 1
ATOM 674 N N . VAL A 1 87 ? 7.930 8.524 3.795 1.00 94.62 87 VAL A N 1
ATOM 675 C CA . VAL A 1 87 ? 8.523 7.367 4.468 1.00 94.62 87 VAL A CA 1
ATOM 676 C C . VAL A 1 87 ? 9.012 7.800 5.850 1.00 94.62 87 VAL A C 1
ATOM 678 O O . VAL A 1 87 ? 9.970 8.567 5.920 1.00 94.62 87 VAL A O 1
ATOM 681 N N . PRO A 1 88 ? 8.411 7.315 6.950 1.00 91.94 88 PRO A N 1
ATOM 682 C CA . PRO A 1 88 ? 8.743 7.801 8.291 1.00 91.94 88 PRO A CA 1
ATOM 683 C C . PRO A 1 88 ? 10.117 7.312 8.757 1.00 91.94 88 PRO A C 1
ATOM 685 O O . PRO A 1 88 ? 10.841 8.015 9.452 1.00 91.94 88 PRO A O 1
ATOM 688 N N . THR A 1 89 ? 10.497 6.093 8.368 1.00 92.75 89 THR A N 1
ATOM 689 C CA . THR A 1 89 ? 11.798 5.500 8.684 1.00 92.75 89 THR A CA 1
ATOM 690 C C . THR A 1 89 ? 12.280 4.645 7.522 1.00 92.75 89 THR A C 1
ATOM 692 O O . THR A 1 89 ? 11.481 4.070 6.777 1.00 92.75 89 THR A O 1
ATOM 695 N N . LEU A 1 90 ? 13.600 4.509 7.379 1.00 91.50 90 LEU A N 1
ATOM 696 C CA . LEU A 1 90 ? 14.178 3.658 6.340 1.00 91.50 90 LEU A CA 1
ATOM 697 C C . LEU A 1 90 ? 13.713 2.197 6.469 1.00 91.50 90 LEU A C 1
ATOM 699 O O . LEU A 1 90 ? 13.457 1.554 5.453 1.00 91.50 90 LEU A O 1
ATOM 703 N N . ASP A 1 91 ? 13.543 1.695 7.693 1.00 94.44 91 ASP A N 1
ATOM 704 C CA . ASP A 1 91 ? 13.047 0.338 7.946 1.00 94.44 91 ASP A CA 1
ATOM 705 C C . ASP A 1 91 ? 11.595 0.156 7.503 1.00 94.44 91 ASP A C 1
ATOM 707 O O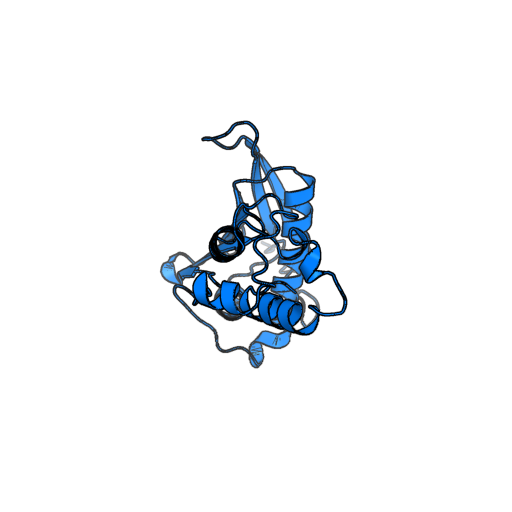 . ASP A 1 91 ? 11.269 -0.860 6.890 1.00 94.44 91 ASP A O 1
ATOM 711 N N . ALA A 1 92 ? 10.732 1.157 7.719 1.00 93.62 92 ALA A N 1
ATOM 712 C CA . ALA A 1 92 ? 9.367 1.132 7.196 1.00 93.62 92 ALA A CA 1
ATOM 713 C C . ALA A 1 92 ? 9.361 1.084 5.659 1.00 93.62 92 ALA A C 1
ATOM 715 O O . ALA A 1 92 ? 8.609 0.311 5.064 1.00 93.62 92 ALA A O 1
ATOM 716 N N . GLY A 1 93 ? 10.246 1.855 5.019 1.00 95.50 93 GLY A N 1
ATOM 717 C CA . GLY A 1 93 ? 10.432 1.822 3.570 1.00 95.50 93 GLY A CA 1
ATOM 718 C C . GLY A 1 93 ? 10.922 0.463 3.059 1.00 95.50 93 GLY A C 1
ATOM 719 O O . GLY A 1 93 ? 10.358 -0.072 2.106 1.00 95.50 93 GLY A O 1
ATOM 720 N N . ARG A 1 94 ? 11.927 -0.137 3.712 1.00 96.19 94 ARG A N 1
ATOM 721 C CA . ARG A 1 94 ? 12.433 -1.483 3.378 1.00 96.19 94 ARG A CA 1
ATOM 722 C C . ARG A 1 94 ? 11.352 -2.549 3.536 1.00 96.19 94 ARG A C 1
ATOM 724 O O . ARG A 1 94 ? 11.181 -3.366 2.636 1.00 96.19 94 ARG A O 1
ATOM 731 N N . ALA A 1 95 ? 10.600 -2.512 4.635 1.00 95.88 95 ALA A N 1
ATOM 732 C CA . ALA A 1 95 ? 9.501 -3.440 4.876 1.00 95.88 95 ALA A CA 1
ATOM 733 C C . ALA A 1 95 ? 8.406 -3.318 3.803 1.00 95.88 95 ALA A C 1
ATOM 735 O O . ALA A 1 95 ? 7.901 -4.334 3.324 1.00 95.88 95 ALA A O 1
ATOM 736 N N . LEU A 1 96 ? 8.074 -2.093 3.371 1.00 95.81 96 LEU A N 1
ATOM 737 C CA . LEU A 1 96 ? 7.119 -1.888 2.281 1.00 95.81 96 LEU A CA 1
ATOM 738 C C . LEU A 1 96 ? 7.645 -2.436 0.952 1.00 95.81 96 LEU A C 1
ATOM 740 O O . LEU A 1 96 ? 6.881 -3.065 0.224 1.00 95.81 96 LEU A O 1
ATOM 744 N N . LEU A 1 97 ? 8.921 -2.211 0.625 1.00 97.56 97 LEU A N 1
ATOM 745 C CA . LEU A 1 97 ? 9.527 -2.741 -0.601 1.00 97.56 97 LEU A CA 1
ATOM 746 C C . LEU A 1 97 ? 9.544 -4.273 -0.613 1.00 97.56 97 LEU A C 1
ATOM 748 O O . LEU A 1 97 ? 9.256 -4.869 -1.647 1.00 97.56 97 LEU A O 1
ATOM 752 N N . GLU A 1 98 ? 9.815 -4.910 0.525 1.00 97.06 98 GLU A N 1
ATOM 753 C CA . GLU A 1 98 ? 9.782 -6.370 0.634 1.00 97.06 98 GLU A CA 1
ATOM 754 C C . GLU A 1 98 ? 8.359 -6.924 0.478 1.00 97.06 98 GLU A C 1
ATOM 756 O O . GLU A 1 98 ? 8.134 -7.867 -0.282 1.00 97.06 98 GLU A O 1
ATOM 761 N N . TRP A 1 99 ? 7.368 -6.282 1.103 1.00 95.50 99 TRP A N 1
ATOM 762 C CA . TRP A 1 99 ? 5.961 -6.612 0.872 1.00 95.50 99 TRP A CA 1
ATOM 763 C C . TRP A 1 99 ? 5.561 -6.425 -0.603 1.00 95.50 99 TRP A C 1
ATOM 765 O O . TRP A 1 99 ? 4.873 -7.274 -1.177 1.00 95.50 99 TRP A O 1
ATOM 775 N N . LEU A 1 100 ? 6.004 -5.337 -1.239 1.00 97.19 100 LEU A N 1
ATOM 776 C CA . LEU A 1 100 ? 5.705 -5.048 -2.640 1.00 97.19 100 LEU A CA 1
ATOM 777 C C . LEU A 1 100 ? 6.329 -6.100 -3.564 1.00 97.19 100 LEU A C 1
ATOM 779 O O . LEU A 1 100 ? 5.667 -6.552 -4.493 1.00 97.19 100 LEU A O 1
ATOM 783 N N . ARG A 1 101 ? 7.562 -6.536 -3.285 1.00 97.38 101 ARG A N 1
ATOM 784 C CA . ARG A 1 101 ? 8.227 -7.635 -3.998 1.00 97.38 101 ARG A CA 1
ATOM 785 C C . ARG A 1 101 ? 7.396 -8.916 -3.950 1.00 97.38 101 ARG A C 1
ATOM 787 O O . ARG A 1 101 ? 7.140 -9.504 -4.999 1.00 97.38 101 ARG A O 1
ATOM 794 N N . GLY A 1 102 ? 6.958 -9.321 -2.755 1.00 95.88 102 GLY A N 1
ATOM 795 C CA . GLY A 1 102 ? 6.077 -10.480 -2.579 1.00 95.88 102 GLY A CA 1
ATOM 796 C C . GLY A 1 102 ? 4.783 -10.323 -3.375 1.00 95.88 102 GLY A C 1
ATOM 797 O O . GLY A 1 102 ? 4.458 -11.163 -4.204 1.00 95.88 102 GLY A O 1
ATOM 798 N N . THR A 1 103 ? 4.125 -9.172 -3.237 1.00 95.88 103 THR A N 1
ATOM 799 C CA . THR A 1 103 ? 2.856 -8.878 -3.917 1.00 95.88 103 THR A CA 1
ATOM 800 C C . THR A 1 103 ? 2.983 -8.904 -5.442 1.00 95.88 103 THR A C 1
ATOM 802 O O . THR A 1 103 ? 2.110 -9.448 -6.119 1.00 95.88 103 THR A O 1
ATOM 805 N N . ILE A 1 104 ? 4.058 -8.343 -6.007 1.00 96.69 104 ILE A N 1
ATOM 806 C CA . ILE A 1 104 ? 4.315 -8.377 -7.454 1.00 96.69 104 ILE A CA 1
ATOM 807 C C . ILE A 1 104 ? 4.486 -9.823 -7.925 1.00 96.69 104 ILE A C 1
ATOM 809 O O . ILE A 1 104 ? 3.867 -10.215 -8.914 1.00 96.69 104 ILE A O 1
ATOM 813 N N . ASN A 1 105 ? 5.286 -10.618 -7.215 1.00 96.62 105 ASN A N 1
ATOM 814 C CA . ASN A 1 105 ? 5.534 -12.011 -7.577 1.00 96.62 105 ASN A CA 1
ATOM 815 C C . ASN A 1 105 ? 4.272 -12.874 -7.449 1.00 96.62 105 ASN A C 1
ATOM 817 O O . ASN A 1 105 ? 3.950 -13.602 -8.383 1.00 96.62 105 ASN A O 1
ATOM 821 N N . ASP A 1 106 ? 3.506 -12.724 -6.370 1.00 95.19 106 ASP A N 1
ATOM 822 C CA . ASP A 1 106 ? 2.242 -13.439 -6.169 1.00 95.19 106 ASP A CA 1
ATOM 823 C C . ASP A 1 106 ? 1.219 -13.084 -7.253 1.00 95.19 106 ASP A C 1
ATOM 825 O O . ASP A 1 106 ? 0.563 -13.959 -7.823 1.00 95.19 106 ASP A O 1
ATOM 829 N N . THR A 1 107 ? 1.111 -11.793 -7.584 1.00 95.56 107 THR A N 1
ATOM 830 C CA . THR A 1 107 ? 0.248 -11.298 -8.665 1.00 95.56 107 THR A CA 1
ATOM 831 C C . THR A 1 107 ? 0.669 -11.887 -10.003 1.00 95.56 107 THR A C 1
ATOM 833 O O . THR A 1 107 ? -0.173 -12.384 -10.752 1.00 95.56 107 THR A O 1
ATOM 836 N N . TYR A 1 108 ? 1.968 -11.863 -10.299 1.00 95.56 108 TYR A N 1
ATOM 837 C CA . TYR A 1 108 ? 2.506 -12.397 -11.539 1.00 95.56 108 TYR A CA 1
ATOM 838 C C . TYR A 1 108 ? 2.269 -13.903 -11.653 1.00 95.56 108 TYR A C 1
ATOM 840 O O . TYR A 1 108 ? 1.795 -14.359 -12.693 1.00 95.56 108 TYR A O 1
ATOM 848 N N . ALA A 1 109 ? 2.521 -14.674 -10.594 1.00 95.00 109 ALA A N 1
ATOM 849 C CA . ALA A 1 109 ? 2.336 -16.124 -10.575 1.00 95.00 109 ALA A CA 1
ATOM 850 C C . ALA A 1 109 ? 0.902 -16.533 -10.941 1.00 95.00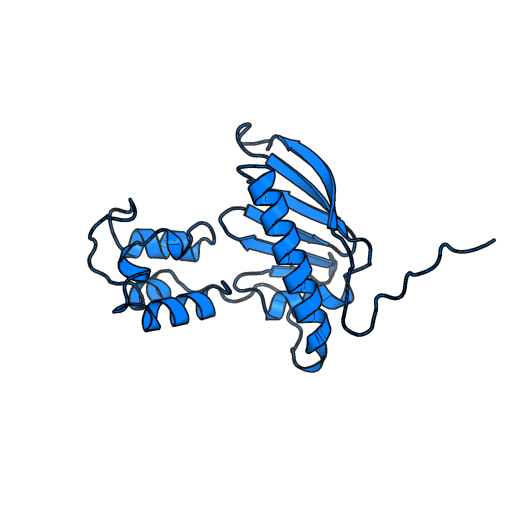 109 ALA A C 1
ATOM 852 O O . ALA A 1 109 ? 0.695 -17.485 -11.692 1.00 95.00 109 ALA A O 1
ATOM 853 N N . ARG A 1 110 ? -0.095 -15.776 -10.471 1.00 95.06 110 ARG A N 1
ATOM 854 C CA . ARG A 1 110 ? -1.517 -16.074 -10.693 1.00 95.06 110 ARG A CA 1
ATOM 855 C C . ARG A 1 110 ? -2.191 -15.196 -11.752 1.00 95.06 110 ARG A C 1
ATOM 857 O O . ARG A 1 110 ? -3.417 -15.220 -11.860 1.00 95.06 110 ARG A O 1
ATOM 864 N N . ARG A 1 111 ? -1.426 -14.437 -12.546 1.00 94.62 111 ARG A N 1
ATOM 865 C CA . ARG A 1 111 ? -1.942 -13.444 -13.514 1.00 94.62 111 ARG A CA 1
ATOM 866 C C . ARG A 1 111 ? -2.966 -14.001 -14.504 1.00 94.62 111 ARG A C 1
ATOM 868 O O . ARG A 1 111 ? -3.911 -13.305 -14.840 1.00 94.62 111 ARG A O 1
ATOM 875 N N . ALA A 1 112 ? -2.851 -15.277 -14.880 1.00 93.62 112 ALA A N 1
ATOM 876 C CA . ALA A 1 112 ? -3.817 -15.958 -15.748 1.00 93.62 112 ALA A CA 1
ATOM 877 C C . ALA A 1 112 ? -5.246 -16.023 -15.163 1.00 93.62 112 ALA A C 1
ATOM 879 O O . ALA A 1 112 ? -6.205 -16.209 -15.903 1.00 93.62 112 ALA A O 1
ATOM 880 N N . SER A 1 113 ? -5.391 -15.861 -13.844 1.00 94.81 113 SER A N 1
ATOM 881 C CA . SER A 1 113 ? -6.679 -15.837 -13.135 1.00 94.81 113 SER A CA 1
ATOM 882 C C . SER A 1 113 ? -7.170 -14.425 -12.787 1.00 94.81 113 SER A C 1
ATOM 884 O O . SER A 1 113 ? -8.232 -14.272 -12.186 1.00 94.81 113 SER A O 1
ATOM 886 N N . ILE A 1 114 ? -6.403 -13.385 -13.127 1.00 95.12 114 ILE A N 1
ATOM 887 C CA . ILE A 1 114 ? -6.706 -11.994 -12.789 1.00 95.12 114 ILE A CA 1
ATOM 888 C C . ILE A 1 114 ? -7.081 -11.257 -14.072 1.00 95.12 114 ILE A C 1
ATOM 890 O O . ILE A 1 114 ? -6.317 -11.234 -15.030 1.00 95.12 114 ILE A O 1
ATOM 894 N N . VAL A 1 115 ? -8.232 -10.586 -14.075 1.00 95.75 115 VAL A N 1
ATOM 895 C CA . VAL A 1 115 ? -8.575 -9.652 -15.153 1.00 95.75 115 VAL A CA 1
ATOM 896 C C . VAL A 1 115 ? -7.814 -8.340 -14.913 1.00 95.75 115 VAL A C 1
ATOM 898 O O . VAL A 1 115 ? -8.025 -7.731 -13.858 1.00 95.75 115 VAL A O 1
ATOM 901 N N . PRO A 1 116 ? -6.937 -7.897 -15.836 1.00 96.19 116 PRO A N 1
ATOM 902 C CA . PRO A 1 116 ? -6.178 -6.661 -15.672 1.00 96.19 116 PRO A CA 1
ATOM 903 C C . PRO A 1 116 ? -7.113 -5.451 -15.634 1.00 96.19 116 PRO A C 1
ATOM 905 O O . PRO A 1 116 ? -8.169 -5.444 -16.270 1.00 96.19 116 PRO A O 1
ATOM 908 N N . ARG A 1 117 ? -6.735 -4.420 -14.874 1.00 95.06 117 ARG A N 1
ATOM 909 C CA . ARG A 1 117 ? -7.544 -3.207 -14.720 1.00 95.06 117 ARG A CA 1
ATOM 910 C C . ARG A 1 117 ? -6.716 -1.949 -14.893 1.00 95.06 117 ARG A C 1
ATOM 912 O O . ARG A 1 117 ? -5.608 -1.839 -14.375 1.00 95.06 117 ARG A O 1
ATOM 919 N N . GLU A 1 118 ? -7.323 -0.952 -15.512 1.00 93.31 118 GLU A N 1
ATOM 920 C CA . GLU A 1 118 ? -6.775 0.395 -15.649 1.00 93.31 118 GLU A CA 1
ATOM 921 C C . GLU A 1 118 ? -7.604 1.403 -14.853 1.00 93.31 118 GLU A C 1
ATOM 923 O O . GLU A 1 118 ? -8.692 1.096 -14.356 1.00 93.31 118 GLU A O 1
ATOM 928 N N . GLY A 1 119 ? -7.067 2.607 -14.692 1.00 94.25 119 GLY A N 1
ATOM 929 C CA . GLY A 1 119 ? -7.708 3.673 -13.942 1.00 94.25 119 GLY A CA 1
ATOM 930 C C . GLY A 1 119 ? -7.688 3.439 -12.433 1.00 94.25 119 GLY A C 1
ATOM 931 O O . GLY A 1 119 ? -6.884 2.668 -11.901 1.00 94.25 119 GLY A O 1
ATOM 932 N N . LEU A 1 120 ? -8.554 4.181 -11.739 1.00 93.19 120 LEU A N 1
ATOM 933 C CA . LEU A 1 120 ? -8.674 4.175 -10.283 1.00 93.19 120 LEU A CA 1
ATOM 934 C C . LEU A 1 120 ? -9.517 2.983 -9.808 1.00 93.19 120 LEU A C 1
ATOM 936 O O . LEU A 1 120 ? -10.687 2.866 -10.169 1.00 93.19 120 LEU A O 1
ATOM 940 N N . GLN A 1 121 ? -8.952 2.156 -8.931 1.00 90.69 121 GLN A N 1
ATOM 941 C CA . GLN A 1 121 ? -9.705 1.150 -8.198 1.00 90.69 121 GLN A CA 1
ATOM 942 C C . GLN A 1 121 ? -10.588 1.777 -7.128 1.00 90.69 121 GLN A C 1
ATOM 944 O O . GLN A 1 121 ? -10.253 2.785 -6.501 1.00 90.69 121 GLN A O 1
ATOM 949 N N . ARG A 1 122 ? -11.718 1.115 -6.872 1.00 88.06 122 ARG A N 1
ATOM 950 C CA . ARG A 1 122 ? -12.614 1.490 -5.783 1.00 88.06 122 ARG A CA 1
ATOM 951 C C . ARG A 1 122 ? -11.875 1.404 -4.448 1.00 88.06 122 ARG A C 1
ATOM 953 O O . ARG A 1 122 ? -11.244 0.398 -4.131 1.00 88.06 122 ARG A O 1
ATOM 960 N N . LEU A 1 123 ? -12.035 2.453 -3.655 1.00 86.56 123 LEU A N 1
ATOM 961 C CA . LEU A 1 123 ? -11.627 2.511 -2.262 1.00 86.56 123 LEU A CA 1
ATOM 962 C C . LEU A 1 123 ? -12.892 2.451 -1.389 1.00 86.56 123 LEU A C 1
ATOM 964 O O . LEU A 1 123 ? -13.870 3.127 -1.723 1.00 86.56 123 LEU A O 1
ATOM 968 N N . PRO A 1 124 ? -12.922 1.650 -0.311 1.00 90.88 124 PRO A N 1
ATOM 969 C CA . PRO A 1 124 ? -14.045 1.642 0.615 1.00 90.88 124 PRO A CA 1
ATOM 970 C C . PRO A 1 124 ? -14.260 3.028 1.221 1.00 90.88 124 PRO A C 1
ATOM 972 O O . PRO A 1 124 ? -13.317 3.683 1.668 1.00 90.88 124 PRO A O 1
ATOM 975 N N . SER A 1 125 ? -15.512 3.469 1.273 1.00 94.12 125 SER A N 1
ATOM 976 C CA . SER A 1 125 ? -15.861 4.699 1.974 1.00 94.12 125 SER A CA 1
ATOM 977 C C . SER A 1 125 ? -15.667 4.540 3.484 1.00 94.12 125 SER A C 1
ATOM 979 O O . SER A 1 125 ? -15.797 3.449 4.047 1.00 94.12 125 SER A O 1
ATOM 981 N N . ALA A 1 126 ? -15.439 5.656 4.178 1.00 95.69 126 ALA A N 1
ATOM 982 C CA . ALA A 1 126 ? -15.355 5.656 5.636 1.00 95.69 126 ALA A CA 1
ATOM 983 C C . ALA A 1 126 ? -16.621 5.083 6.293 1.00 95.69 126 ALA A C 1
ATOM 985 O O . ALA A 1 126 ? -16.533 4.426 7.325 1.00 95.69 126 ALA A O 1
ATOM 986 N N . LEU A 1 127 ? -17.795 5.275 5.684 1.00 97.00 127 LEU A N 1
ATOM 987 C CA . LEU A 1 127 ? -19.043 4.725 6.206 1.00 97.00 127 LEU A CA 1
ATOM 988 C C . LEU A 1 127 ? -19.106 3.196 6.073 1.00 97.00 127 LEU A C 1
ATOM 990 O O . LEU A 1 127 ? -19.588 2.526 6.984 1.00 97.00 127 LEU A O 1
ATOM 994 N N . GLU A 1 128 ? -18.617 2.632 4.967 1.00 95.81 128 GLU A N 1
ATOM 995 C CA . GLU A 1 128 ? -18.528 1.177 4.784 1.00 95.81 128 GLU A CA 1
ATOM 996 C C . GLU A 1 128 ? -17.578 0.541 5.797 1.00 95.81 128 GLU A C 1
ATOM 998 O O . GLU A 1 128 ? -17.933 -0.457 6.422 1.00 95.81 128 GLU A O 1
ATOM 1003 N N . LEU A 1 129 ? -16.418 1.161 6.027 1.00 96.81 129 LEU A N 1
ATOM 1004 C CA . LEU A 1 129 ? -15.469 0.707 7.044 1.00 96.81 129 LEU A CA 1
ATOM 1005 C C . LEU A 1 129 ? -16.053 0.853 8.456 1.00 96.81 129 LEU A C 1
ATOM 1007 O O . LEU A 1 129 ? -15.979 -0.075 9.257 1.00 96.81 129 LEU A O 1
ATOM 1011 N N . TYR A 1 130 ? -16.703 1.981 8.756 1.00 97.75 130 TYR A N 1
ATOM 1012 C CA . TYR A 1 130 ? -17.320 2.251 10.057 1.00 97.75 130 TYR A CA 1
ATOM 1013 C C . TYR A 1 130 ? -18.356 1.198 10.463 1.00 97.75 130 TYR A C 1
ATOM 1015 O O . TYR A 1 130 ? -18.422 0.833 11.637 1.00 97.75 130 TYR A O 1
ATOM 1023 N N . LYS A 1 131 ? -19.129 0.664 9.507 1.00 97.12 131 LYS A N 1
ATOM 1024 C CA . LYS A 1 131 ? -20.109 -0.409 9.760 1.00 97.12 131 LYS A CA 1
ATOM 1025 C C . LYS A 1 131 ? -19.472 -1.691 10.308 1.00 97.12 131 LYS A C 1
ATOM 1027 O O . LYS A 1 131 ? -20.157 -2.441 10.998 1.00 97.12 131 LYS A O 1
ATOM 1032 N N . LEU A 1 132 ? -18.192 -1.925 10.021 1.00 97.00 132 LEU A N 1
ATOM 1033 C CA . LEU A 1 132 ? -17.428 -3.086 10.482 1.00 97.00 132 LEU A CA 1
ATOM 1034 C C . LEU A 1 132 ? -16.575 -2.790 11.725 1.00 97.00 132 LEU A C 1
ATOM 1036 O O . LEU A 1 132 ? -15.963 -3.697 12.282 1.00 97.00 132 LEU A O 1
ATOM 1040 N N . LEU A 1 133 ? -16.513 -1.537 12.181 1.00 97.25 133 LEU A N 1
ATOM 1041 C CA . LEU A 1 133 ? -15.800 -1.193 13.407 1.00 97.25 133 LEU A CA 1
ATOM 1042 C C . LEU A 1 133 ? -16.612 -1.569 14.660 1.00 97.25 133 LEU A C 1
ATOM 1044 O O . LEU A 1 133 ? -17.833 -1.725 14.591 1.00 97.25 133 LEU A O 1
ATOM 1048 N N . PRO A 1 134 ? -15.970 -1.622 15.844 1.00 96.62 134 PRO A N 1
ATOM 1049 C CA . PRO A 1 134 ? -16.661 -1.852 17.115 1.00 96.62 134 PRO A CA 1
ATOM 1050 C C . PRO A 1 134 ? -17.733 -0.806 17.456 1.00 96.62 134 PRO A C 1
ATOM 1052 O O . PRO A 1 134 ? -18.637 -1.088 18.233 1.00 96.62 134 PRO A O 1
ATOM 1055 N N . ARG A 1 135 ? -17.632 0.407 16.888 1.00 96.94 135 ARG A N 1
ATOM 1056 C CA . ARG A 1 135 ? -18.576 1.530 17.073 1.00 96.94 135 ARG A CA 1
ATOM 1057 C C . ARG A 1 135 ? -18.820 1.935 18.535 1.00 96.94 135 ARG A C 1
ATOM 1059 O O . ARG A 1 135 ? -19.831 2.551 18.844 1.00 96.94 135 ARG A O 1
ATOM 1066 N N . THR A 1 136 ? -17.863 1.661 19.418 1.00 97.06 136 THR A N 1
ATOM 1067 C CA . THR A 1 136 ? -17.938 2.019 20.844 1.00 97.06 136 THR A CA 1
ATOM 1068 C C . THR A 1 136 ? -17.517 3.458 21.133 1.00 97.06 136 THR A C 1
ATOM 1070 O O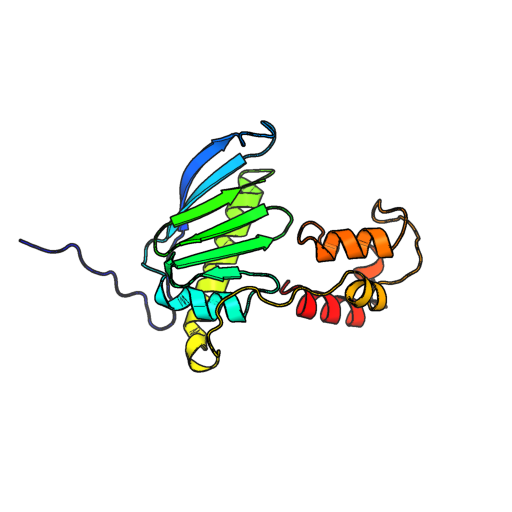 . THR A 1 136 ? -17.776 3.953 22.221 1.00 97.06 136 THR A O 1
ATOM 1073 N N . ASN A 1 137 ? -16.825 4.118 20.193 1.00 97.25 137 ASN A N 1
ATOM 1074 C CA . ASN A 1 137 ? -16.190 5.430 20.386 1.00 97.25 137 ASN A CA 1
ATOM 1075 C C . ASN A 1 137 ? -15.299 5.509 21.645 1.00 97.25 137 ASN A C 1
ATOM 1077 O O . ASN A 1 137 ? -15.105 6.579 22.203 1.00 97.25 137 ASN A O 1
ATOM 1081 N N . CYS A 1 138 ? -14.717 4.386 22.079 1.00 96.88 138 CYS A N 1
ATOM 1082 C CA . CYS A 1 138 ? -13.947 4.305 23.327 1.00 96.88 138 CYS A CA 1
ATOM 1083 C C . CYS A 1 138 ? -12.632 5.108 23.354 1.00 96.88 138 CYS A C 1
ATOM 1085 O O . CYS A 1 138 ? -11.963 5.122 24.380 1.00 96.88 138 CYS A O 1
ATOM 1087 N N . ALA A 1 139 ? -12.206 5.679 22.223 1.00 96.38 139 ALA A N 1
ATOM 1088 C CA . ALA A 1 139 ? -10.954 6.421 22.056 1.00 96.38 139 ALA A CA 1
ATOM 1089 C C . ALA A 1 139 ? -9.648 5.682 22.435 1.00 96.38 139 ALA A C 1
ATOM 1091 O O . ALA A 1 139 ? -8.577 6.282 22.403 1.00 96.38 139 ALA A O 1
ATOM 1092 N N . ARG A 1 140 ? -9.682 4.362 22.688 1.00 96.00 140 ARG A N 1
ATOM 1093 C CA . ARG A 1 140 ? -8.490 3.542 23.016 1.00 96.00 140 ARG A CA 1
ATOM 1094 C C . ARG A 1 140 ? -7.417 3.527 21.917 1.00 96.00 140 ARG A C 1
ATOM 1096 O O . ARG A 1 140 ? -6.279 3.174 22.190 1.00 96.00 140 ARG A O 1
ATOM 1103 N N . CYS A 1 141 ? -7.785 3.872 20.685 1.00 94.38 141 CYS A N 1
ATOM 1104 C CA . CYS A 1 141 ? -6.882 4.000 19.540 1.00 94.38 141 CYS A CA 1
ATOM 1105 C C . CYS A 1 141 ? -6.385 5.435 19.295 1.00 94.38 141 CYS A C 1
ATOM 1107 O O . CYS A 1 141 ? -5.773 5.694 18.266 1.00 94.38 141 CYS A O 1
ATOM 1109 N N . GLY A 1 142 ? -6.697 6.385 20.185 1.00 94.69 142 GLY A N 1
ATOM 1110 C CA . GLY A 1 142 ? -6.322 7.796 20.044 1.00 94.69 142 GLY A CA 1
ATOM 1111 C C . GLY A 1 142 ? -7.255 8.632 19.157 1.00 94.69 142 GLY A C 1
ATOM 1112 O O . GLY A 1 142 ? -7.118 9.850 19.107 1.00 94.69 142 GLY A O 1
ATOM 1113 N N . PHE A 1 143 ? -8.239 8.018 18.492 1.00 96.12 143 PHE A N 1
ATOM 1114 C CA . PHE A 1 143 ? -9.257 8.733 17.713 1.00 96.12 143 PHE A CA 1
ATOM 1115 C C . PHE A 1 143 ? -10.513 8.981 18.555 1.00 96.12 143 PHE A C 1
ATOM 1117 O O . PHE A 1 143 ? -11.077 8.040 19.111 1.00 96.12 143 PHE A O 1
ATOM 1124 N N . GLY A 1 144 ? -11.004 10.225 18.590 1.00 96.25 144 GLY A N 1
ATOM 1125 C CA . GLY A 1 144 ? -12.176 10.605 19.397 1.00 96.25 144 GLY A CA 1
ATOM 1126 C C . GLY A 1 144 ? -13.487 9.909 19.005 1.00 96.25 144 GLY A C 1
ATOM 1127 O O . GLY A 1 144 ? -14.411 9.834 19.805 1.00 96.25 144 GLY A O 1
ATOM 1128 N N . THR A 1 145 ? -13.578 9.362 17.789 1.00 98.00 145 THR A N 1
ATOM 1129 C CA . THR A 1 145 ? -14.721 8.553 17.343 1.00 98.00 145 THR A CA 1
ATOM 1130 C C . THR A 1 145 ? -14.268 7.412 16.433 1.00 98.00 145 THR A C 1
ATOM 1132 O O . THR A 1 145 ? -13.251 7.501 15.741 1.00 98.00 145 THR A O 1
ATOM 1135 N N . CYS A 1 146 ? -15.056 6.336 16.364 1.00 98.00 146 CYS A N 1
ATOM 1136 C CA . CYS A 1 146 ? -14.809 5.242 15.426 1.00 98.00 146 CYS A CA 1
ATOM 1137 C C . CYS A 1 146 ? -14.937 5.700 13.963 1.00 98.00 146 CYS A C 1
ATOM 1139 O O . CYS A 1 146 ? -14.239 5.165 13.110 1.00 98.00 146 CYS A O 1
ATOM 1141 N N . ILE A 1 147 ? -15.780 6.696 13.654 1.00 98.06 147 ILE A N 1
ATOM 1142 C CA . ILE A 1 147 ? -15.866 7.242 12.289 1.00 98.06 147 ILE A CA 1
ATOM 1143 C C . ILE A 1 147 ? -14.599 8.027 11.914 1.00 98.06 147 ILE A C 1
ATOM 1145 O O . ILE A 1 147 ? -14.149 7.923 10.777 1.00 98.06 147 ILE A O 1
ATOM 1149 N N . ALA A 1 148 ? -13.955 8.721 12.862 1.00 97.44 148 ALA A N 1
ATOM 1150 C CA . ALA A 1 148 ? -12.652 9.346 12.626 1.00 97.44 148 ALA A CA 1
ATOM 1151 C C . ALA A 1 148 ? -11.568 8.300 12.312 1.00 97.44 148 ALA A C 1
ATOM 1153 O O . ALA A 1 148 ? -10.799 8.471 11.367 1.00 97.44 148 ALA A O 1
ATOM 1154 N N . PHE A 1 149 ? -11.561 7.173 13.031 1.00 97.31 149 PHE A N 1
ATOM 1155 C CA . PHE A 1 149 ? -10.686 6.046 12.694 1.00 97.31 149 PHE A CA 1
ATOM 1156 C C . PHE A 1 149 ? -11.021 5.443 11.316 1.00 97.31 149 PHE A C 1
ATOM 1158 O O . PHE A 1 149 ? -10.125 5.159 10.527 1.00 97.31 149 PHE A O 1
ATOM 1165 N N . ALA A 1 150 ? -12.303 5.316 10.963 1.00 97.25 150 ALA A N 1
ATOM 1166 C CA . ALA A 1 150 ? -12.708 4.836 9.641 1.00 97.25 150 ALA A CA 1
ATOM 1167 C C . ALA A 1 150 ? -12.276 5.776 8.501 1.00 97.25 150 ALA A C 1
ATOM 1169 O O . ALA A 1 150 ? -11.835 5.300 7.459 1.00 97.25 150 ALA A O 1
ATOM 1170 N N . LEU A 1 151 ? -12.351 7.099 8.696 1.00 95.69 151 LEU A N 1
ATOM 1171 C CA . LEU A 1 151 ? -11.823 8.097 7.756 1.00 95.69 151 LEU A CA 1
ATOM 1172 C C . LEU A 1 151 ? -10.309 7.945 7.582 1.00 95.69 151 LEU A C 1
ATOM 1174 O O . LEU A 1 151 ? -9.795 7.995 6.464 1.00 95.69 151 LEU A O 1
ATOM 1178 N N . ARG A 1 152 ? -9.595 7.695 8.683 1.00 93.81 152 ARG A N 1
ATOM 1179 C CA . ARG A 1 152 ? -8.156 7.435 8.667 1.00 93.81 152 ARG A CA 1
ATOM 1180 C C . ARG A 1 152 ? -7.810 6.178 7.858 1.00 93.81 152 ARG A C 1
ATOM 1182 O O . ARG A 1 152 ? -6.891 6.233 7.039 1.00 93.81 152 ARG A O 1
ATOM 1189 N N . LEU A 1 153 ? -8.562 5.089 8.017 1.00 93.62 153 LEU A N 1
ATOM 1190 C CA . LEU A 1 153 ? -8.408 3.874 7.206 1.00 93.62 153 LEU A CA 1
ATOM 1191 C C . LEU A 1 153 ? -8.743 4.129 5.728 1.00 93.62 153 LEU A C 1
ATOM 1193 O O . LEU A 1 153 ? -7.946 3.801 4.854 1.00 93.62 153 LEU A O 1
ATOM 1197 N N . ALA A 1 154 ? -9.867 4.794 5.444 1.00 92.62 154 ALA A N 1
ATOM 1198 C CA . ALA A 1 154 ? -10.289 5.136 4.084 1.00 92.62 154 ALA A CA 1
ATOM 1199 C C . ALA A 1 154 ? -9.294 6.058 3.360 1.00 92.62 154 ALA A C 1
ATOM 1201 O O . ALA A 1 154 ? -9.282 6.101 2.140 1.00 92.62 154 ALA A O 1
ATOM 1202 N N . SER A 1 155 ? -8.443 6.790 4.083 1.00 89.31 155 SER A N 1
ATOM 1203 C CA . SER A 1 155 ? -7.375 7.600 3.479 1.00 89.31 155 SER A CA 1
ATOM 1204 C C . SER A 1 155 ? -6.116 6.802 3.091 1.00 89.31 155 SER A C 1
ATOM 1206 O O . SER A 1 155 ? -5.206 7.357 2.474 1.00 89.31 155 SER A O 1
ATOM 1208 N N . GLY A 1 156 ? -6.041 5.514 3.455 1.00 87.12 156 GLY A N 1
ATOM 1209 C CA . GLY A 1 156 ? -4.865 4.658 3.253 1.00 87.12 156 GLY A CA 1
ATOM 1210 C C . GLY A 1 156 ? -3.707 4.945 4.217 1.00 87.12 156 GLY A C 1
ATOM 1211 O O . GLY A 1 156 ? -2.576 4.512 3.976 1.00 87.12 156 GLY A O 1
ATOM 1212 N N . ILE A 1 157 ? -3.967 5.713 5.283 1.00 86.62 157 ILE A N 1
ATOM 1213 C CA . ILE A 1 157 ? -2.946 6.120 6.253 1.00 86.62 157 ILE A CA 1
ATOM 1214 C C . ILE A 1 157 ? -3.042 5.321 7.560 1.00 86.62 157 ILE A C 1
ATOM 1216 O O . ILE A 1 157 ? -2.013 4.980 8.137 1.00 86.62 157 ILE A O 1
ATOM 1220 N N . GLY A 1 158 ? -4.255 5.010 8.024 1.00 87.75 158 GLY A N 1
ATOM 1221 C CA . GLY A 1 158 ? -4.457 4.193 9.227 1.00 87.75 158 GLY A CA 1
ATOM 1222 C C . GLY A 1 158 ? -4.153 2.717 9.004 1.00 87.75 158 GLY A C 1
ATOM 1223 O O . GLY A 1 158 ? -4.106 2.258 7.865 1.00 87.75 158 GLY A O 1
ATOM 1224 N N . ARG A 1 159 ? -4.002 1.970 10.100 1.00 90.06 159 ARG A N 1
ATOM 1225 C CA . ARG A 1 159 ? -3.824 0.509 10.083 1.00 90.06 159 ARG A CA 1
ATOM 1226 C C . ARG A 1 159 ? -4.836 -0.152 11.001 1.00 90.06 159 ARG A C 1
ATOM 1228 O O . ARG A 1 159 ? -5.089 0.327 12.104 1.00 90.06 159 ARG A O 1
ATOM 1235 N N . LEU A 1 160 ? -5.336 -1.330 10.628 1.00 93.00 160 LEU A N 1
ATOM 1236 C CA . LEU A 1 160 ? -6.278 -2.068 11.483 1.00 93.00 160 LEU A CA 1
ATOM 1237 C C . LEU A 1 160 ? -5.699 -2.441 12.857 1.00 93.00 160 LEU A C 1
ATOM 1239 O O . LEU A 1 160 ? -6.454 -2.637 13.807 1.00 93.00 160 LEU A O 1
ATOM 1243 N N . GLY A 1 161 ? -4.372 -2.555 12.963 1.00 92.12 161 GLY A N 1
ATOM 1244 C CA . GLY A 1 161 ? -3.659 -2.801 14.221 1.00 92.12 161 GLY A CA 1
ATOM 1245 C C . GLY A 1 161 ? -3.740 -1.656 15.239 1.00 92.12 161 GLY A C 1
ATOM 1246 O O . GLY A 1 161 ? -3.545 -1.898 16.423 1.00 92.12 161 GLY A O 1
ATOM 1247 N N . GLU A 1 162 ? -4.070 -0.433 14.813 1.00 93.88 162 GLU A N 1
ATOM 1248 C CA . GLU A 1 162 ? -4.162 0.737 15.702 1.00 93.88 162 GLU A CA 1
ATOM 1249 C C . GLU A 1 162 ? -5.376 0.672 16.638 1.00 93.88 162 GLU A C 1
ATOM 1251 O O . GLU A 1 162 ? -5.407 1.364 17.652 1.00 93.88 162 GLU A O 1
ATOM 1256 N N . CYS A 1 163 ? -6.385 -0.149 16.323 1.00 96.31 163 CYS A N 1
ATOM 1257 C CA . CYS A 1 163 ? -7.543 -0.357 17.186 1.00 96.31 163 CYS A CA 1
ATOM 1258 C C . CYS A 1 163 ? -7.360 -1.605 18.062 1.00 96.31 163 CYS A C 1
ATOM 1260 O O . CYS A 1 163 ? -7.442 -2.720 17.534 1.00 96.31 163 CYS A O 1
ATOM 1262 N N . PRO A 1 164 ? -7.201 -1.455 19.396 1.00 95.94 164 PRO A N 1
ATOM 1263 C CA . PRO A 1 164 ? -7.036 -2.598 20.292 1.00 95.94 164 PRO A CA 1
ATOM 1264 C C . PRO A 1 164 ? -8.253 -3.525 20.292 1.00 95.94 164 PRO A C 1
ATOM 1266 O O . PRO A 1 164 ? -8.096 -4.738 20.276 1.00 95.94 164 PRO A O 1
ATOM 1269 N N . LEU A 1 165 ? -9.466 -2.958 20.221 1.00 96.06 165 LEU A N 1
ATOM 1270 C CA . LEU A 1 165 ? -10.709 -3.736 20.187 1.00 96.06 165 LEU A CA 1
ATOM 1271 C C . LEU A 1 165 ? -10.777 -4.668 18.970 1.00 96.06 165 LEU A C 1
ATOM 1273 O O . LEU A 1 165 ? -11.295 -5.770 19.082 1.00 96.06 165 LEU A O 1
ATOM 1277 N N . LEU A 1 166 ? -10.226 -4.271 17.816 1.00 95.44 166 LEU A N 1
ATOM 1278 C CA . LEU A 1 166 ? -10.200 -5.144 16.638 1.00 95.44 166 LEU A CA 1
ATOM 1279 C C . LEU A 1 166 ? -9.289 -6.370 16.817 1.00 95.44 166 LEU A C 1
ATOM 1281 O O . LEU A 1 166 ? -9.410 -7.305 16.033 1.00 95.44 166 LEU A O 1
ATOM 1285 N N . GLN A 1 167 ? -8.398 -6.380 17.814 1.00 93.88 167 GLN A N 1
ATOM 1286 C CA . GLN A 1 167 ? -7.552 -7.539 18.127 1.00 93.88 167 GLN A CA 1
ATOM 1287 C C . GLN A 1 167 ? -8.245 -8.544 19.053 1.00 93.88 167 GLN A C 1
ATOM 1289 O O . GLN A 1 167 ? -7.756 -9.655 19.236 1.00 93.88 167 GLN A O 1
ATOM 1294 N N . GLU A 1 168 ? -9.370 -8.165 19.660 1.00 95.50 168 GLU A N 1
ATOM 1295 C CA . GLU A 1 168 ? -10.090 -9.025 20.590 1.00 95.50 168 GLU A CA 1
ATOM 1296 C C . GLU A 1 168 ? -10.874 -10.108 19.829 1.00 95.50 168 GLU A C 1
ATOM 1298 O O . GLU A 1 168 ? -11.387 -9.883 18.729 1.00 95.50 168 GLU A O 1
ATOM 1303 N N . VAL A 1 169 ? -11.011 -11.291 20.440 1.00 94.31 169 VAL A N 1
ATOM 1304 C CA . VAL A 1 169 ? -11.638 -12.477 19.819 1.00 94.31 169 VAL A CA 1
ATOM 1305 C C . VAL A 1 169 ? -13.042 -12.177 19.273 1.00 94.31 169 VAL A C 1
ATOM 1307 O O . VAL A 1 169 ? -13.412 -12.656 18.201 1.00 94.31 169 VAL A O 1
ATOM 1310 N N . GLY A 1 170 ? -13.804 -11.322 19.964 1.00 94.81 170 GLY A N 1
ATOM 1311 C CA . GLY A 1 170 ? -15.147 -10.908 19.545 1.00 94.81 170 GLY A CA 1
ATOM 1312 C C . GLY A 1 170 ? -15.199 -10.135 18.219 1.00 94.81 170 GLY A C 1
ATOM 1313 O O . GLY A 1 170 ? -16.249 -10.098 17.581 1.00 94.81 170 GLY A O 1
ATOM 1314 N N . PHE A 1 171 ? -14.080 -9.560 17.766 1.00 94.88 171 PHE A N 1
ATOM 1315 C CA . PHE A 1 171 ? -14.008 -8.713 16.571 1.00 94.88 171 PHE A CA 1
ATOM 1316 C C . PHE A 1 171 ? -13.183 -9.312 15.425 1.00 94.88 171 PHE A C 1
ATOM 1318 O O . PHE A 1 171 ? -12.999 -8.648 14.403 1.00 94.88 171 PHE A O 1
ATOM 1325 N N . LEU A 1 172 ? -12.760 -10.578 15.520 1.00 93.00 172 LEU A N 1
ATOM 1326 C CA . LEU A 1 172 ? -11.972 -11.233 14.467 1.00 93.00 172 LEU A CA 1
ATOM 1327 C C . LEU A 1 172 ? -12.705 -11.278 13.120 1.00 93.00 172 LEU A C 1
ATOM 1329 O O . LEU A 1 172 ? -12.122 -10.943 12.093 1.00 93.00 172 LEU A O 1
ATOM 1333 N N . LYS A 1 173 ? -14.001 -11.618 13.113 1.00 95.12 173 LYS A N 1
ATOM 1334 C CA . LYS A 1 173 ? -14.809 -11.643 11.879 1.00 95.12 173 LYS A CA 1
ATOM 1335 C C . LYS A 1 173 ? -14.890 -10.253 11.214 1.00 95.12 173 LYS A C 1
ATOM 1337 O O . LYS A 1 173 ? -14.529 -10.149 10.042 1.00 95.12 173 LYS A O 1
ATOM 1342 N N . PRO A 1 174 ? -15.300 -9.176 11.920 1.00 95.06 174 PRO A N 1
ATOM 1343 C CA . PRO A 1 174 ? -15.237 -7.823 11.367 1.00 95.06 174 PRO A CA 1
ATOM 1344 C C . PRO A 1 174 ? -13.835 -7.395 10.917 1.00 95.06 174 PRO A C 1
ATOM 1346 O O . PRO A 1 174 ? -13.699 -6.777 9.862 1.00 95.06 174 PRO A O 1
ATOM 1349 N N . ARG A 1 175 ? -12.785 -7.756 11.667 1.00 95.19 175 ARG A N 1
ATOM 1350 C CA . ARG A 1 175 ? -11.390 -7.472 11.299 1.00 95.19 175 ARG A CA 1
ATOM 1351 C C . ARG A 1 175 ? -11.005 -8.125 9.971 1.00 95.19 175 ARG A C 1
ATOM 1353 O O . ARG A 1 175 ? -10.436 -7.442 9.128 1.00 95.19 175 ARG A O 1
ATOM 1360 N N . MET A 1 176 ? -11.354 -9.392 9.757 1.00 94.19 176 MET A N 1
ATOM 1361 C CA . MET A 1 176 ? -11.096 -10.082 8.487 1.00 94.19 176 MET A CA 1
ATOM 1362 C C . MET A 1 176 ? -11.832 -9.418 7.319 1.00 94.19 176 MET A C 1
ATOM 1364 O O . MET A 1 176 ? -11.255 -9.213 6.254 1.00 94.19 176 MET A O 1
ATOM 1368 N N . ALA A 1 177 ? -13.089 -9.011 7.519 1.00 94.25 177 ALA A N 1
ATOM 1369 C CA . ALA A 1 177 ? -13.836 -8.282 6.495 1.00 94.25 177 ALA A CA 1
ATOM 1370 C C . ALA A 1 177 ? -13.177 -6.932 6.150 1.00 94.25 177 ALA A C 1
ATOM 1372 O O . ALA A 1 177 ? -13.078 -6.568 4.979 1.00 94.25 177 ALA A O 1
ATOM 1373 N N . LEU A 1 178 ? -12.677 -6.208 7.157 1.00 94.44 178 LEU A N 1
ATOM 1374 C CA . LEU A 1 178 ? -11.919 -4.971 6.959 1.00 94.44 178 LEU A CA 1
ATOM 1375 C C . LEU A 1 178 ? -10.609 -5.211 6.193 1.00 94.44 178 LEU A C 1
ATOM 1377 O O . LEU A 1 178 ? -10.307 -4.448 5.279 1.00 94.44 178 LEU A O 1
ATOM 1381 N N . GLN A 1 179 ? -9.866 -6.273 6.520 1.00 91.69 179 GLN A N 1
ATOM 1382 C CA . GLN A 1 179 ? -8.637 -6.667 5.817 1.00 91.69 179 GLN A CA 1
ATOM 1383 C C . GLN A 1 179 ? -8.892 -6.895 4.324 1.00 91.69 179 GLN A C 1
A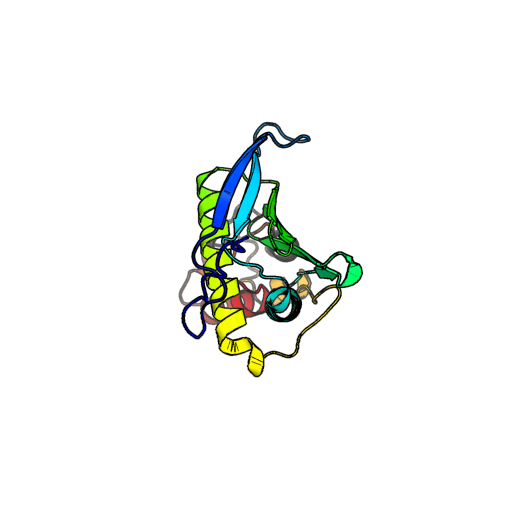TOM 1385 O O . GLN A 1 179 ? -8.199 -6.330 3.476 1.00 91.69 179 GLN A O 1
ATOM 1390 N N . MET A 1 180 ? -9.953 -7.640 4.000 1.00 89.31 180 MET A N 1
ATOM 1391 C CA . MET A 1 180 ? -10.361 -7.888 2.615 1.00 89.31 180 MET A CA 1
ATOM 1392 C C . MET A 1 180 ? -10.736 -6.599 1.879 1.00 89.31 180 MET A C 1
ATOM 1394 O O . MET A 1 180 ? -10.343 -6.415 0.730 1.00 89.31 180 MET A O 1
ATOM 1398 N N . LEU A 1 181 ? -11.477 -5.692 2.525 1.00 90.38 181 LEU A N 1
ATOM 1399 C CA . LEU A 1 181 ? -11.871 -4.423 1.911 1.00 90.38 181 LEU A CA 1
ATOM 1400 C C . LEU A 1 181 ? -10.681 -3.491 1.670 1.00 90.38 181 LEU A C 1
ATOM 1402 O O . LEU A 1 181 ? -10.651 -2.806 0.652 1.00 90.38 181 LEU A O 1
ATOM 1406 N N . LEU A 1 182 ? -9.714 -3.455 2.587 1.00 88.38 182 LEU A N 1
ATOM 1407 C CA . LEU A 1 182 ? -8.551 -2.569 2.512 1.00 88.38 182 LEU A CA 1
ATOM 1408 C C . LEU A 1 182 ? -7.403 -3.135 1.663 1.00 88.38 182 LEU A C 1
ATOM 1410 O O . LEU A 1 182 ? -6.459 -2.406 1.373 1.00 88.38 182 LEU A O 1
ATOM 1414 N N . GLY A 1 183 ? -7.464 -4.406 1.250 1.00 78.69 183 GLY A N 1
ATOM 1415 C CA . GLY A 1 183 ? -6.329 -5.059 0.586 1.00 78.69 183 GLY A CA 1
ATOM 1416 C C . GLY A 1 183 ? -5.120 -5.210 1.524 1.00 78.69 183 GLY A C 1
ATOM 1417 O O . GLY A 1 183 ? -3.960 -5.179 1.095 1.00 78.69 183 GLY A O 1
ATOM 1418 N N . GLU A 1 184 ? -5.382 -5.324 2.827 1.00 72.38 184 GLU A N 1
ATOM 1419 C CA . GLU A 1 184 ? -4.385 -5.600 3.860 1.00 72.38 184 GLU A CA 1
ATOM 1420 C C . GLU A 1 184 ? -4.425 -7.100 4.173 1.00 72.38 184 GLU A C 1
ATOM 1422 O O . GLU A 1 184 ? -5.245 -7.538 4.976 1.00 72.38 184 GLU A O 1
ATOM 1427 N N . ALA A 1 185 ? -3.572 -7.882 3.503 1.00 48.53 185 ALA A N 1
ATOM 1428 C CA . ALA A 1 185 ? -3.224 -9.234 3.944 1.00 48.53 185 ALA A CA 1
ATOM 1429 C C . ALA A 1 185 ? -2.233 -9.162 5.113 1.00 48.53 185 ALA A C 1
ATOM 1431 O O . ALA A 1 185 ? -1.259 -8.375 4.987 1.00 48.53 185 ALA A O 1
#

Foldseek 3Di:
DDDPDDPDDPQLAQFDDKAFPDKDQDPVDSLWIKTKIWTPAFLLVLQQLLQQLAAFWAADNVQSWIWDAAQNWIWIDHRTMIMITRHNDVVSVVVVRVVVSVSSSNSSSCVVVGDGHHGTHHQDDLVNLLVLDPQPCPCQLVDNGSSSQSVCLSVNNHDCVSDPVCVDPVNVVSVVVSCSRRSND

pLDDT: mean 90.33, std 13.73, range [28.31, 98.44]